Protein AF-A0A2V5Z9W5-F1 (afdb_monomer_lite)

Secondary structure (DSSP, 8-state):
-------PPP-------------------------------------PPP---PPPPP----B---S---SSB--HHHHHH-S--SBSEEEETTEEEEHHHHHHHHHS---TT-HHHHHHHHHHHHHHHHHTT---GGGHHHHHHHHHHHTTPPPTTTS-----HHHHHHHHHHHHHHHTTSSSSPBTTSPPP--------------PPPPPPPPPP-PPPPPPPPPPPPPPPP-

Radius of gyration: 43.97 Å; chains: 1; bounding box: 119×60×143 Å

Foldseek 3Di:
DDDDDDDDDDDDDDDDDDDDDDDDDDDDDDDDDDDPDDDDPDPDPDPDPDPDPDPQPDWDFPFDDDDAQDQFAAALVCLLPPPDFRGQWDDAQNDIDGPVLLNQLSPPPPDLAFLLSLLSSLLSRLVRNVSSNYDCPVCPVLRVVRSNVCHPADGPPRDDGGDGNVVCVVSSVVSNCRNCQNPRGHHPPDPDPPPPPPPDPPPCDDDDDDDDDDDDDDDDDDDDDDDDDDDDDDD

Structure (mmCIF, N/CA/C/O backbone):
data_AF-A0A2V5Z9W5-F1
#
_entry.id   AF-A0A2V5Z9W5-F1
#
loop_
_atom_site.group_PDB
_atom_site.id
_atom_site.type_symbol
_atom_site.label_atom_id
_atom_site.label_alt_id
_atom_site.label_comp_id
_atom_site.label_asym_id
_atom_site.label_entity_id
_atom_site.label_seq_id
_atom_site.pdbx_PDB_ins_code
_atom_site.Cartn_x
_atom_site.Cartn_y
_atom_site.Cartn_z
_atom_site.occupancy
_atom_site.B_iso_or_equiv
_atom_site.auth_seq_id
_atom_site.auth_comp_id
_atom_site.auth_asym_id
_atom_site.auth_atom_id
_atom_site.pdbx_PDB_model_num
ATOM 1 N N . MET A 1 1 ? 16.088 0.810 103.972 1.00 40.03 1 MET A N 1
ATOM 2 C CA . MET A 1 1 ? 16.314 -0.636 103.774 1.00 40.03 1 MET A CA 1
ATOM 3 C C . MET A 1 1 ? 15.322 -1.150 102.735 1.00 40.03 1 MET A C 1
ATOM 5 O O . MET A 1 1 ? 14.158 -1.331 103.043 1.00 40.03 1 MET A O 1
ATOM 9 N N . GLN A 1 2 ? 15.806 -1.188 101.492 1.00 46.72 2 GLN A N 1
ATOM 10 C CA . GLN A 1 2 ? 15.561 -2.110 100.371 1.00 46.72 2 GLN A CA 1
ATOM 11 C C . GLN A 1 2 ? 14.311 -3.021 100.311 1.00 46.72 2 GLN A C 1
ATOM 13 O O . GLN A 1 2 ? 14.135 -3.879 101.166 1.00 46.72 2 GLN A O 1
ATOM 18 N N . ALA A 1 3 ? 13.587 -2.938 99.181 1.00 47.50 3 ALA A N 1
ATOM 19 C CA . ALA A 1 3 ? 13.258 -4.045 98.251 1.00 47.50 3 ALA A CA 1
ATOM 20 C C . ALA A 1 3 ? 12.613 -3.445 96.969 1.00 47.50 3 ALA A C 1
ATOM 22 O O . ALA A 1 3 ? 11.566 -2.818 97.047 1.00 47.50 3 ALA A O 1
ATOM 23 N N . THR A 1 4 ? 13.358 -3.286 95.866 1.00 55.31 4 THR A N 1
ATOM 24 C CA . THR A 1 4 ? 13.355 -4.113 94.625 1.00 55.31 4 THR A CA 1
ATOM 25 C C . THR A 1 4 ? 11.964 -4.433 94.040 1.00 55.31 4 THR A C 1
ATOM 27 O O . THR A 1 4 ? 11.273 -5.272 94.610 1.00 55.31 4 THR A O 1
ATOM 30 N N . PRO A 1 5 ? 11.572 -3.852 92.884 1.00 64.12 5 PRO A N 1
ATOM 31 C CA . PRO A 1 5 ? 10.394 -4.285 92.130 1.00 64.12 5 PRO A CA 1
ATOM 32 C C . PRO A 1 5 ? 10.751 -5.210 90.948 1.00 64.12 5 PRO A C 1
ATOM 34 O O . PRO A 1 5 ? 11.626 -4.884 90.149 1.00 64.12 5 PRO A O 1
ATOM 37 N N . THR A 1 6 ? 10.022 -6.323 90.801 1.00 53.97 6 THR A N 1
ATOM 38 C CA . THR A 1 6 ? 10.101 -7.277 89.669 1.00 53.97 6 THR A CA 1
ATOM 39 C C . THR A 1 6 ? 8.781 -8.068 89.584 1.00 53.97 6 THR A C 1
ATOM 41 O O . THR A 1 6 ? 8.220 -8.362 90.637 1.00 53.97 6 THR A O 1
ATOM 44 N N . PRO A 1 7 ? 8.343 -8.586 88.422 1.00 61.12 7 PRO A N 1
ATOM 45 C CA . PRO A 1 7 ? 8.125 -7.969 87.116 1.00 61.12 7 PRO A CA 1
ATOM 46 C C . PRO A 1 7 ? 6.626 -7.980 86.709 1.00 61.12 7 PRO A C 1
ATOM 48 O O . PRO A 1 7 ? 5.774 -8.611 87.330 1.00 61.12 7 PRO A O 1
ATOM 51 N N . THR A 1 8 ? 6.329 -7.284 85.613 1.00 56.56 8 THR A N 1
ATOM 52 C CA . THR A 1 8 ? 5.021 -7.124 84.955 1.00 56.56 8 THR A CA 1
ATOM 53 C C . THR A 1 8 ? 4.497 -8.417 84.305 1.00 56.56 8 THR A C 1
ATOM 55 O O . THR A 1 8 ? 5.213 -8.992 83.484 1.00 56.56 8 THR A O 1
ATOM 58 N N . PRO A 1 9 ? 3.242 -8.844 84.549 1.00 66.81 9 PRO A N 1
ATOM 59 C CA . PRO A 1 9 ? 2.591 -9.853 83.719 1.00 66.81 9 PRO A CA 1
ATOM 60 C C . PRO A 1 9 ? 1.908 -9.234 82.485 1.00 66.81 9 PRO A C 1
ATOM 62 O O . PRO A 1 9 ? 1.171 -8.252 82.567 1.00 66.81 9 PRO A O 1
ATOM 65 N N . THR A 1 10 ? 2.168 -9.842 81.328 1.00 62.88 10 THR A N 1
ATOM 66 C CA . THR A 1 10 ? 1.581 -9.554 80.013 1.00 62.88 10 THR A CA 1
ATOM 67 C C . THR A 1 10 ? 0.124 -10.025 79.946 1.00 62.88 10 THR A C 1
ATOM 69 O O . THR A 1 10 ? -0.167 -11.178 80.253 1.00 62.88 10 THR A O 1
ATOM 72 N N . ALA A 1 11 ? -0.797 -9.161 79.507 1.00 59.66 11 ALA A N 1
ATOM 73 C CA . ALA A 1 11 ? -2.187 -9.539 79.258 1.00 59.66 11 ALA A CA 1
ATOM 74 C C . ALA A 1 11 ? -2.330 -10.197 77.873 1.00 59.66 11 ALA A C 1
ATOM 76 O O . ALA A 1 11 ? -2.156 -9.548 76.843 1.00 59.66 11 ALA A O 1
ATOM 77 N N . THR A 1 12 ? -2.663 -11.487 77.850 1.00 62.72 12 THR A N 1
ATOM 78 C CA . THR A 1 12 ? -3.066 -12.220 76.642 1.00 62.72 12 THR A CA 1
ATOM 79 C C . THR A 1 12 ? -4.579 -12.104 76.475 1.00 62.72 12 THR A C 1
ATOM 81 O O . THR A 1 12 ? -5.335 -12.619 77.295 1.00 62.72 12 THR A O 1
ATOM 84 N N . ALA A 1 13 ? -5.039 -11.435 75.417 1.00 57.47 13 ALA A N 1
ATOM 85 C CA . ALA A 1 13 ? -6.445 -11.460 75.028 1.00 57.47 13 ALA A CA 1
ATOM 86 C C . ALA A 1 13 ? -6.743 -12.745 74.242 1.00 57.47 13 ALA A C 1
ATOM 88 O O . ALA A 1 13 ? -6.092 -13.026 73.238 1.00 57.47 13 ALA A O 1
ATOM 89 N N . SER A 1 14 ? -7.745 -13.501 74.685 1.00 58.91 14 SER A N 1
ATOM 90 C CA . SER A 1 14 ? -8.348 -14.598 73.927 1.00 58.91 14 SER A CA 1
ATOM 91 C C . SER A 1 14 ? -9.857 -14.378 73.904 1.00 58.91 14 SER A C 1
ATOM 93 O O . SER A 1 14 ? -10.494 -14.504 74.951 1.00 58.91 14 SER A O 1
ATOM 95 N N . PRO A 1 15 ? -10.459 -13.998 72.767 1.00 63.25 15 PRO A N 1
ATOM 96 C CA . PRO A 1 15 ? -11.896 -14.067 72.624 1.00 63.25 15 PRO A CA 1
ATOM 97 C C . PRO A 1 15 ? -12.273 -15.361 71.904 1.00 63.25 15 PRO A C 1
ATOM 99 O O . PRO A 1 15 ? -11.676 -15.732 70.894 1.00 63.25 15 PRO A O 1
ATOM 102 N N . THR A 1 16 ? -13.353 -15.992 72.349 1.00 53.19 16 THR A N 1
ATOM 103 C CA . THR A 1 16 ? -14.646 -15.932 71.638 1.00 53.19 16 THR A CA 1
ATOM 104 C C . THR A 1 16 ? -15.560 -16.999 72.231 1.00 53.19 16 THR A C 1
ATOM 106 O O . THR A 1 16 ? -15.263 -18.189 72.187 1.00 53.19 16 THR A O 1
ATOM 109 N N . ALA A 1 17 ? -16.673 -16.556 72.814 1.00 56.97 17 ALA A N 1
ATOM 110 C CA . ALA A 1 17 ? -17.703 -17.437 73.336 1.00 56.97 17 ALA A CA 1
ATOM 111 C C . ALA A 1 17 ? -18.494 -18.093 72.192 1.00 56.97 17 ALA A C 1
ATOM 113 O O . ALA A 1 17 ? -18.959 -17.424 71.271 1.00 56.97 17 ALA A O 1
ATOM 114 N N . THR A 1 18 ? -18.649 -19.408 72.297 1.00 52.88 18 THR A N 1
ATOM 115 C CA . THR A 1 18 ? -19.445 -20.290 71.438 1.00 52.88 18 THR A CA 1
ATOM 116 C C . THR A 1 18 ? -20.946 -20.065 71.654 1.00 52.88 18 THR A C 1
ATOM 118 O O . THR A 1 18 ? -21.409 -20.240 72.784 1.00 52.88 18 THR A O 1
ATOM 121 N N . PRO A 1 19 ? -21.755 -19.758 70.624 1.00 63.81 19 PRO A N 1
ATOM 122 C CA . PRO A 1 19 ? -23.197 -19.913 70.733 1.00 63.81 19 PRO A CA 1
ATOM 123 C C . PRO A 1 19 ? -23.593 -21.375 70.486 1.00 63.81 19 PRO A C 1
ATOM 125 O O . PRO A 1 19 ? -23.432 -21.920 69.395 1.00 63.81 19 PRO A O 1
ATOM 128 N N . THR A 1 20 ? -24.134 -22.001 71.527 1.00 54.88 20 THR A N 1
ATOM 129 C CA . THR A 1 20 ? -24.870 -23.266 71.465 1.00 54.88 20 THR A CA 1
ATOM 130 C C . THR A 1 20 ? -26.248 -23.011 70.860 1.00 54.88 20 THR A C 1
ATOM 132 O O . THR A 1 20 ? -27.015 -22.221 71.408 1.00 54.88 20 THR A O 1
ATOM 135 N N . VAL A 1 21 ? -26.608 -23.721 69.789 1.00 59.66 21 VAL A N 1
ATOM 136 C CA . VAL A 1 21 ? -28.015 -23.899 69.406 1.00 59.66 21 VAL A CA 1
ATOM 137 C C . VAL A 1 21 ? -28.301 -25.388 69.280 1.00 59.66 21 VAL A C 1
ATOM 139 O O . VAL A 1 21 ? -27.857 -26.063 68.354 1.00 59.66 21 VAL A O 1
ATOM 142 N N . THR A 1 22 ? -29.042 -25.881 70.268 1.00 59.72 22 THR A N 1
ATOM 143 C CA . THR A 1 22 ? -29.664 -27.201 70.314 1.00 59.72 22 THR A CA 1
ATOM 144 C C . THR A 1 22 ? -30.953 -27.169 69.502 1.00 59.72 22 THR A C 1
ATOM 146 O O . THR A 1 22 ? -31.802 -26.308 69.719 1.00 59.72 22 THR A O 1
ATOM 149 N N . GLY A 1 23 ? -31.125 -28.144 68.614 1.00 53.59 23 GLY A N 1
ATOM 150 C CA . GLY A 1 23 ? -32.378 -28.382 67.910 1.00 53.59 23 GLY A CA 1
ATOM 151 C C . GLY A 1 23 ? -32.308 -29.659 67.084 1.00 53.59 23 GLY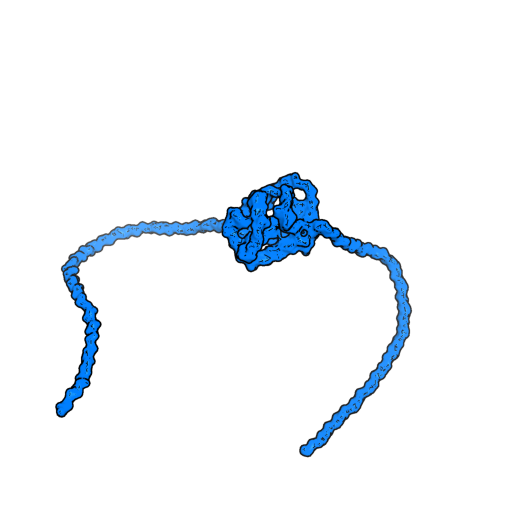 A C 1
ATOM 152 O O . GLY A 1 23 ? -31.907 -29.635 65.928 1.00 53.59 23 GLY A O 1
ATOM 153 N N . THR A 1 24 ? -32.694 -30.779 67.689 1.00 58.31 24 THR A N 1
ATOM 154 C CA . THR A 1 24 ? -33.046 -32.028 66.998 1.00 58.31 24 THR A CA 1
ATOM 155 C C . THR A 1 24 ? -34.550 -32.202 67.206 1.00 58.31 24 THR A C 1
ATOM 157 O O . THR A 1 24 ? -35.005 -32.102 68.347 1.00 58.31 24 THR A O 1
ATOM 160 N N . PRO A 1 25 ? -35.343 -32.399 66.141 1.00 56.34 25 PRO A N 1
ATOM 161 C CA . PRO A 1 25 ? -35.734 -33.775 65.860 1.00 56.34 25 PRO A CA 1
ATOM 162 C C . PRO A 1 25 ? -35.800 -34.140 64.367 1.00 56.34 25 PRO A C 1
ATOM 164 O O . PRO A 1 25 ? -36.337 -33.430 63.523 1.00 56.34 25 PRO A O 1
ATOM 167 N N . THR A 1 26 ? -35.253 -35.324 64.112 1.00 58.25 26 THR A N 1
ATOM 168 C CA . THR A 1 26 ? -35.668 -36.387 63.191 1.00 58.25 26 THR A CA 1
ATOM 169 C C . THR A 1 26 ? -36.919 -36.129 62.342 1.00 58.25 26 THR A C 1
ATOM 171 O O . THR A 1 26 ? -38.043 -36.209 62.832 1.00 58.25 26 THR A O 1
ATOM 174 N N . ALA A 1 27 ? -36.716 -35.987 61.032 1.00 52.31 27 ALA A N 1
ATOM 175 C CA . ALA A 1 27 ? -37.697 -36.380 60.028 1.00 52.31 27 ALA A CA 1
ATOM 176 C C . ALA A 1 27 ? -37.237 -37.710 59.413 1.00 52.31 27 ALA A C 1
ATOM 178 O O . ALA A 1 27 ? -36.095 -37.828 58.973 1.00 52.31 27 ALA A O 1
ATOM 179 N N . THR A 1 28 ? -38.111 -38.714 59.407 1.00 61.56 28 THR A N 1
ATOM 180 C CA . THR A 1 28 ? -37.929 -39.974 58.678 1.00 61.56 28 THR A CA 1
ATOM 181 C C . THR A 1 28 ? -38.424 -39.773 57.243 1.00 61.56 28 THR A C 1
ATOM 183 O O . THR A 1 28 ? -39.637 -39.686 57.051 1.00 61.56 28 THR A O 1
ATOM 186 N N . PRO A 1 29 ? -37.557 -39.698 56.216 1.00 58.31 29 PRO A N 1
ATOM 187 C CA . PRO A 1 29 ? -38.022 -39.799 54.843 1.00 58.31 29 PRO A CA 1
ATOM 188 C C . PRO A 1 29 ? -38.202 -41.275 54.472 1.00 58.31 29 PRO A C 1
ATOM 190 O O . PRO A 1 29 ? -37.250 -42.052 54.401 1.00 58.31 29 PRO A O 1
ATOM 193 N N . THR A 1 30 ? -39.450 -41.657 54.223 1.00 58.44 30 THR A N 1
ATOM 194 C CA . THR A 1 30 ? -39.830 -42.897 53.543 1.00 58.44 30 THR A CA 1
ATOM 195 C C . THR A 1 30 ? -39.206 -42.915 52.146 1.00 58.44 30 THR A C 1
ATOM 197 O O . THR A 1 30 ? -39.582 -42.121 51.285 1.00 58.44 30 THR A O 1
ATOM 200 N N . ALA A 1 31 ? -38.257 -43.817 51.895 1.00 49.72 31 ALA A N 1
ATOM 201 C CA . ALA A 1 31 ? -37.723 -44.034 50.556 1.00 49.72 31 ALA A CA 1
ATOM 202 C C . ALA A 1 31 ? -38.765 -44.769 49.697 1.00 49.72 31 ALA A C 1
ATOM 204 O O . ALA A 1 31 ? -38.944 -45.976 49.830 1.00 49.72 31 ALA A O 1
ATOM 205 N N . THR A 1 32 ? -39.441 -44.051 48.798 1.00 55.09 32 THR A N 1
ATOM 206 C CA . THR A 1 32 ? -40.104 -44.665 47.638 1.00 55.09 32 THR A CA 1
ATOM 207 C C . THR A 1 32 ? -39.287 -44.307 46.407 1.00 55.09 32 THR A C 1
ATOM 209 O O . THR A 1 32 ? -39.431 -43.230 45.836 1.00 55.09 32 THR A O 1
ATOM 212 N N . ALA A 1 33 ? -38.365 -45.192 46.031 1.00 49.53 33 ALA A N 1
ATOM 213 C CA . ALA A 1 33 ? -37.656 -45.087 44.768 1.00 49.53 33 ALA A CA 1
ATOM 214 C C . ALA A 1 33 ? -38.536 -45.676 43.658 1.00 49.53 33 ALA A C 1
ATOM 216 O O . ALA A 1 33 ? -38.779 -46.879 43.604 1.00 49.53 33 ALA A O 1
ATOM 217 N N . THR A 1 34 ? -38.989 -44.834 42.737 1.00 55.16 34 THR A N 1
ATOM 218 C CA . THR A 1 34 ? -39.364 -45.271 41.388 1.00 55.16 34 THR A CA 1
ATOM 219 C C . THR A 1 34 ? -38.690 -44.320 40.414 1.00 55.16 34 THR A C 1
ATOM 221 O O . THR A 1 34 ? -39.273 -43.351 39.941 1.00 55.16 34 THR A O 1
ATOM 224 N N . ALA A 1 35 ? -37.398 -44.559 40.186 1.00 50.88 35 ALA A N 1
ATOM 225 C CA . ALA A 1 35 ? -36.661 -43.909 39.118 1.00 50.88 35 ALA A CA 1
ATOM 226 C C . ALA A 1 35 ? -36.890 -44.709 37.831 1.00 50.88 35 ALA A C 1
ATOM 228 O O . ALA A 1 35 ? -36.272 -45.749 37.610 1.00 50.88 35 ALA A O 1
ATOM 229 N N . THR A 1 36 ? -37.791 -44.225 36.983 1.00 54.69 36 THR A N 1
ATOM 230 C CA . THR A 1 36 ? -37.846 -44.635 35.579 1.00 54.69 36 THR A CA 1
ATOM 231 C C . THR A 1 36 ? -36.639 -44.013 34.884 1.00 54.69 36 THR A C 1
ATOM 233 O O . THR A 1 36 ? -36.605 -42.804 34.651 1.00 54.69 36 THR A O 1
ATOM 236 N N . ALA A 1 37 ? -35.617 -44.819 34.591 1.00 51.41 37 ALA A N 1
ATOM 237 C CA . ALA A 1 37 ? -34.477 -44.381 33.797 1.00 51.41 37 ALA A CA 1
ATOM 238 C C . ALA A 1 37 ? -34.960 -44.023 32.383 1.00 51.41 37 ALA A C 1
ATOM 240 O O . ALA A 1 37 ? -35.226 -44.897 31.562 1.00 51.41 37 ALA A O 1
ATOM 241 N N . THR A 1 38 ? -35.093 -42.728 32.106 1.00 55.69 38 THR A N 1
ATOM 242 C CA . THR A 1 38 ? -35.238 -42.232 30.736 1.00 55.69 38 THR A CA 1
ATOM 243 C C . THR A 1 38 ? -33.829 -42.065 30.189 1.00 55.69 38 THR A C 1
ATOM 245 O O . THR A 1 38 ? -33.072 -41.222 30.665 1.00 55.69 38 THR A O 1
ATOM 248 N N . ALA A 1 39 ? -33.445 -42.917 29.239 1.00 55.16 39 ALA A N 1
ATOM 249 C CA . ALA A 1 39 ? -32.174 -42.793 28.544 1.00 55.16 39 ALA A CA 1
ATOM 250 C C . ALA A 1 39 ? -32.174 -41.491 27.728 1.00 55.16 39 ALA A C 1
ATOM 252 O O . ALA A 1 39 ? -32.834 -41.391 26.695 1.00 55.16 39 ALA A O 1
ATOM 253 N N . THR A 1 40 ? -31.445 -40.481 28.197 1.00 52.47 40 THR A N 1
ATOM 254 C CA . THR A 1 40 ? -31.155 -39.284 27.407 1.00 52.47 40 THR A CA 1
ATOM 255 C C . THR A 1 40 ? -30.168 -39.679 26.315 1.00 52.47 40 THR A C 1
ATOM 257 O O . THR A 1 40 ? -29.000 -39.948 26.596 1.00 52.47 40 THR A O 1
ATOM 260 N N . ALA A 1 41 ? -30.640 -39.745 25.070 1.00 57.66 41 ALA A N 1
ATOM 261 C CA . ALA A 1 41 ? -29.781 -39.923 23.910 1.00 57.66 41 ALA A CA 1
ATOM 262 C C . ALA A 1 41 ? -28.744 -38.791 23.877 1.00 57.66 41 ALA A C 1
ATOM 264 O O . ALA A 1 41 ? -29.084 -37.615 23.748 1.00 57.66 41 ALA A O 1
ATOM 265 N N . THR A 1 42 ? -27.471 -39.147 24.029 1.00 51.19 42 THR A N 1
ATOM 266 C CA . THR A 1 42 ? -26.353 -38.231 23.826 1.00 51.19 42 THR A CA 1
ATOM 267 C C . THR A 1 42 ? -26.332 -37.849 22.350 1.00 51.19 42 THR A C 1
ATOM 269 O O . THR A 1 42 ? -26.025 -38.682 21.499 1.00 51.19 42 THR A O 1
ATOM 272 N N . ALA A 1 43 ? -26.688 -36.603 22.037 1.00 54.19 43 ALA A N 1
ATOM 273 C CA . ALA A 1 43 ? -26.498 -36.063 20.701 1.00 54.19 43 ALA A CA 1
ATOM 274 C C . ALA A 1 43 ? -25.001 -36.123 20.370 1.00 54.19 43 ALA A C 1
ATOM 276 O O . ALA A 1 43 ? -24.176 -35.492 21.032 1.00 54.19 43 ALA A O 1
ATOM 277 N N . THR A 1 44 ? -24.651 -36.931 19.374 1.00 55.19 44 THR A N 1
ATOM 278 C CA . THR A 1 44 ? -23.320 -36.942 18.774 1.00 55.19 44 THR A CA 1
ATOM 279 C C . THR A 1 44 ? -23.033 -35.529 18.261 1.00 55.19 44 THR A C 1
ATOM 281 O O . THR A 1 44 ? -23.862 -35.001 17.517 1.00 55.19 44 THR A O 1
ATOM 284 N N . PRO A 1 45 ? -21.917 -34.880 18.645 1.00 52.16 45 PRO A N 1
ATOM 285 C CA . PRO A 1 45 ? -21.573 -33.588 18.077 1.00 52.16 45 PRO A CA 1
ATOM 286 C C . PRO A 1 45 ? -21.377 -33.771 16.572 1.00 52.16 45 PRO A C 1
ATOM 288 O O . PRO A 1 45 ? -20.452 -34.451 16.126 1.00 52.16 45 PRO A O 1
ATOM 291 N N . THR A 1 46 ? -22.287 -33.195 15.790 1.00 58.16 46 THR A N 1
ATOM 292 C CA . THR A 1 46 ? -22.137 -33.055 14.345 1.00 58.16 46 THR A CA 1
ATOM 293 C C . THR A 1 46 ? -20.799 -32.360 14.088 1.00 58.16 46 THR A C 1
ATOM 295 O O . THR A 1 46 ? -20.552 -31.326 14.714 1.00 58.16 46 THR A O 1
ATOM 298 N N . PRO A 1 47 ? -19.918 -32.889 13.218 1.00 55.38 47 PRO A N 1
ATOM 299 C CA . PRO A 1 47 ? -18.683 -32.200 12.883 1.00 55.38 47 PRO A CA 1
ATOM 300 C C . PRO A 1 47 ? -19.040 -30.825 12.319 1.00 55.38 47 PRO A C 1
ATOM 302 O O . PRO A 1 47 ? -19.648 -30.712 11.254 1.00 55.38 47 PRO A O 1
ATOM 305 N N . THR A 1 48 ? -18.697 -29.782 13.071 1.00 54.81 48 THR A N 1
ATOM 306 C CA . THR A 1 48 ? -18.767 -28.397 12.618 1.00 54.81 48 THR A CA 1
ATOM 307 C C . THR A 1 48 ? -17.993 -28.315 11.304 1.00 54.81 48 THR A C 1
ATOM 309 O O . THR A 1 48 ? -16.824 -28.716 11.291 1.00 54.81 48 THR A O 1
ATOM 312 N N . PRO A 1 49 ? -18.602 -27.855 10.193 1.00 51.41 49 PRO A N 1
ATOM 313 C CA . PRO A 1 49 ? -17.876 -27.700 8.946 1.00 51.41 49 PRO A CA 1
ATOM 314 C C . PRO A 1 49 ? -16.691 -26.782 9.220 1.00 51.41 49 PRO A C 1
ATOM 316 O O . PRO A 1 49 ? -16.847 -25.635 9.638 1.00 51.41 49 PRO A O 1
ATOM 319 N N . THR A 1 50 ? -15.492 -27.327 9.045 1.00 56.19 50 THR A N 1
ATOM 320 C CA . THR A 1 50 ? -14.252 -26.562 9.071 1.00 56.19 50 THR A CA 1
ATOM 321 C C . THR A 1 50 ? -14.428 -25.431 8.057 1.00 56.19 50 THR A C 1
ATOM 323 O O . THR A 1 50 ? -14.822 -25.734 6.925 1.00 56.19 50 THR A O 1
ATOM 326 N N . PRO A 1 51 ? -14.219 -24.149 8.415 1.00 46.44 51 PRO A N 1
ATOM 327 C CA . PRO A 1 51 ? -14.318 -23.073 7.445 1.00 46.44 51 PRO A CA 1
ATOM 328 C C . PRO A 1 51 ? -13.292 -23.356 6.352 1.00 46.44 51 PRO A C 1
ATOM 330 O O . PRO A 1 51 ? -12.083 -23.266 6.555 1.00 46.44 51 PRO A O 1
ATOM 333 N N . ARG A 1 52 ? -13.790 -23.792 5.196 1.00 58.69 52 ARG A N 1
ATOM 334 C CA . ARG A 1 52 ? -13.006 -23.892 3.977 1.00 58.69 52 ARG A CA 1
ATOM 335 C C . ARG A 1 52 ? -12.567 -22.470 3.677 1.00 58.69 52 ARG A C 1
ATOM 337 O O . ARG A 1 52 ? -13.437 -21.619 3.508 1.00 58.69 52 ARG A O 1
ATOM 344 N N . SER A 1 53 ? -11.260 -22.218 3.647 1.00 45.25 53 SER A N 1
ATOM 345 C CA . SER A 1 53 ? -10.702 -20.952 3.181 1.00 45.25 53 SER A CA 1
ATOM 346 C C . SER A 1 53 ? -11.361 -20.626 1.845 1.00 45.25 53 SER A C 1
ATOM 348 O O . SER A 1 53 ? -11.118 -21.296 0.838 1.00 45.25 53 SER A O 1
ATOM 350 N N . SER A 1 54 ? -12.295 -19.677 1.868 1.00 52.75 54 SER A N 1
ATOM 351 C CA . SER A 1 54 ? -12.852 -19.106 0.653 1.00 52.75 54 SER A CA 1
ATOM 352 C C . SER A 1 54 ? -11.674 -18.492 -0.097 1.00 52.75 54 SER A C 1
ATOM 354 O O . SER A 1 54 ? -10.825 -17.886 0.561 1.00 52.75 54 SER A O 1
ATOM 356 N N . PRO A 1 55 ? -11.562 -18.648 -1.427 1.00 49.91 55 PRO A N 1
ATOM 357 C CA . PRO A 1 55 ? -10.572 -17.887 -2.165 1.00 49.91 55 PRO A CA 1
ATOM 358 C C . PRO A 1 55 ? -10.829 -16.409 -1.866 1.00 49.91 55 PRO A C 1
ATOM 360 O O . PRO A 1 55 ? -11.926 -15.901 -2.110 1.00 49.91 55 PRO A O 1
ATOM 363 N N . THR A 1 56 ? -9.843 -15.761 -1.251 1.00 50.94 56 THR A N 1
ATOM 364 C CA . THR A 1 56 ? -9.801 -14.313 -1.079 1.00 50.94 56 THR A CA 1
ATOM 365 C C . THR A 1 56 ? -10.081 -13.692 -2.448 1.00 50.94 56 THR A C 1
ATOM 367 O O . THR A 1 56 ? -9.436 -14.107 -3.419 1.00 50.94 56 THR A O 1
ATOM 370 N N . PRO A 1 57 ? -11.060 -12.777 -2.584 1.00 45.81 57 PRO A N 1
ATOM 371 C CA . PRO A 1 57 ? -11.303 -12.127 -3.862 1.00 45.81 57 PRO A CA 1
ATOM 372 C C . PRO A 1 57 ? -10.002 -11.459 -4.299 1.00 45.81 57 PRO A C 1
ATOM 374 O O . PRO A 1 57 ? -9.452 -10.629 -3.584 1.00 45.81 57 PRO A O 1
ATOM 377 N N . THR A 1 58 ? -9.477 -11.863 -5.453 1.00 52.25 58 THR A N 1
ATOM 378 C CA . THR A 1 58 ? -8.322 -11.205 -6.060 1.00 52.25 58 THR A CA 1
ATOM 379 C C . THR A 1 58 ? -8.695 -9.735 -6.287 1.00 52.25 58 THR A C 1
ATOM 381 O O . THR A 1 58 ? -9.702 -9.493 -6.966 1.00 52.25 58 THR A O 1
ATOM 384 N N . PRO A 1 59 ? -7.955 -8.754 -5.731 1.00 49.28 59 PRO A N 1
ATOM 385 C CA . PRO A 1 59 ? -8.307 -7.346 -5.853 1.00 49.28 59 PRO A CA 1
ATOM 386 C C . PRO A 1 59 ? -8.290 -6.949 -7.325 1.00 49.28 59 PRO A C 1
ATOM 388 O O . PRO A 1 59 ? -7.239 -6.790 -7.943 1.00 49.28 59 PRO A O 1
ATOM 391 N N . THR A 1 60 ? -9.477 -6.809 -7.905 1.00 55.16 60 THR A N 1
ATOM 392 C CA . THR A 1 60 ? -9.629 -6.300 -9.263 1.00 55.16 60 THR A CA 1
ATOM 393 C C . THR A 1 60 ? -9.724 -4.790 -9.155 1.00 55.16 60 THR A C 1
ATOM 395 O O . THR A 1 60 ? -10.781 -4.242 -8.845 1.00 55.16 60 THR A O 1
ATOM 398 N N . ALA A 1 61 ? -8.600 -4.108 -9.364 1.00 56.16 61 ALA A N 1
ATOM 399 C CA . ALA A 1 61 ? -8.600 -2.660 -9.468 1.00 56.16 61 ALA A CA 1
ATOM 400 C C . ALA A 1 61 ? -9.511 -2.250 -10.637 1.00 56.16 61 ALA A C 1
ATOM 402 O O . ALA A 1 61 ? -9.319 -2.682 -11.775 1.00 56.16 61 ALA A O 1
ATOM 403 N N . THR A 1 62 ? -10.545 -1.455 -10.359 1.00 57.09 62 THR A N 1
ATOM 404 C CA . THR A 1 62 ? -11.420 -0.919 -11.407 1.00 57.09 62 THR A CA 1
ATOM 405 C C . THR A 1 62 ? -10.651 0.175 -12.143 1.00 57.09 62 THR A C 1
ATOM 407 O O . THR A 1 62 ? -10.532 1.298 -11.653 1.00 57.09 62 THR A O 1
ATOM 410 N N . ALA A 1 63 ? -10.062 -0.177 -13.286 1.00 52.44 63 ALA A N 1
ATOM 411 C CA . ALA A 1 63 ? -9.303 0.757 -14.106 1.00 52.44 63 ALA A CA 1
ATOM 412 C C . ALA A 1 63 ? -10.229 1.824 -14.708 1.00 52.44 63 ALA A C 1
ATOM 414 O O . ALA A 1 63 ? -11.287 1.515 -15.259 1.00 52.44 63 ALA A O 1
ATOM 415 N N . THR A 1 64 ? -9.814 3.082 -14.617 1.00 53.97 64 THR A N 1
ATOM 416 C CA . THR A 1 64 ? -10.397 4.209 -15.356 1.00 53.97 64 THR A CA 1
ATOM 417 C C . THR A 1 64 ? -9.459 4.514 -16.527 1.00 53.97 64 THR A C 1
ATOM 419 O O . THR A 1 64 ? -8.245 4.400 -16.352 1.00 53.97 64 THR A O 1
ATOM 422 N N . PRO A 1 65 ? -9.944 4.883 -17.724 1.00 44.56 65 PRO A N 1
ATOM 423 C CA . PRO A 1 65 ? -9.056 5.257 -18.821 1.00 44.56 65 PRO A CA 1
ATOM 424 C C . PRO A 1 65 ? -8.350 6.584 -18.491 1.00 44.56 65 PRO A C 1
ATOM 426 O O . PRO A 1 65 ? -8.908 7.654 -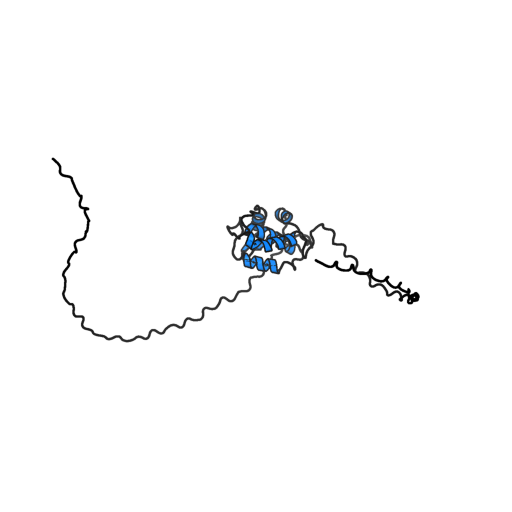18.706 1.00 44.56 65 PRO A O 1
ATOM 429 N N . SER A 1 66 ? -7.133 6.515 -17.950 1.00 53.34 66 SER A N 1
ATOM 430 C CA . SER A 1 66 ? -6.209 7.648 -17.823 1.00 53.34 66 SER A CA 1
ATOM 431 C C . SER A 1 66 ? -5.002 7.436 -18.743 1.00 53.34 66 SER A C 1
ATOM 433 O O . SER A 1 66 ? -4.649 6.313 -19.110 1.00 53.34 66 SER A O 1
ATOM 435 N N . THR A 1 67 ? -4.460 8.550 -19.224 1.00 52.00 67 THR A N 1
ATOM 436 C CA . THR A 1 67 ? -3.619 8.685 -20.412 1.00 52.00 67 THR A CA 1
ATOM 437 C C . THR A 1 67 ? -2.233 8.060 -20.249 1.00 52.00 67 THR A C 1
ATOM 439 O O . THR A 1 67 ? -1.452 8.503 -19.420 1.00 52.00 67 THR A O 1
ATOM 442 N N . THR A 1 68 ? -1.909 7.128 -21.148 1.00 59.94 68 THR A N 1
ATOM 443 C CA . THR A 1 68 ? -0.580 6.543 -21.411 1.00 59.94 68 THR A CA 1
ATOM 444 C C . THR A 1 68 ? 0.034 5.750 -20.246 1.00 59.94 68 THR A C 1
ATOM 446 O O . THR A 1 68 ? 0.491 6.344 -19.274 1.00 59.94 68 THR A O 1
ATOM 449 N N . PRO A 1 69 ? 0.119 4.408 -20.341 1.00 66.75 69 PRO A N 1
ATOM 450 C CA . PRO A 1 69 ? 0.834 3.626 -19.344 1.00 66.75 69 PRO A CA 1
ATOM 451 C C . PRO A 1 69 ? 2.314 4.020 -19.327 1.00 66.75 69 PRO A C 1
ATOM 453 O O . PRO A 1 69 ? 2.981 4.027 -20.364 1.00 66.75 69 PRO A O 1
ATOM 456 N N . PHE A 1 70 ? 2.823 4.335 -18.141 1.00 72.31 70 PHE A N 1
ATOM 457 C CA . PHE A 1 70 ? 4.242 4.550 -17.913 1.00 72.31 70 PHE A CA 1
ATOM 458 C C . PHE A 1 70 ? 4.807 3.200 -17.467 1.00 72.31 70 PHE A C 1
ATOM 460 O O . PHE A 1 70 ? 4.510 2.715 -16.381 1.00 72.31 70 PHE A O 1
ATOM 467 N N . ASN A 1 71 ? 5.587 2.541 -18.325 1.00 86.94 71 ASN A N 1
ATOM 468 C CA . ASN A 1 71 ? 6.222 1.240 -18.062 1.00 86.94 71 ASN A CA 1
ATOM 469 C C . ASN A 1 71 ? 7.391 1.337 -17.049 1.00 86.94 71 ASN A C 1
ATOM 471 O O . ASN A 1 71 ? 8.449 0.729 -17.235 1.00 86.94 71 ASN A O 1
ATOM 475 N N . CYS A 1 72 ? 7.233 2.178 -16.030 1.00 92.25 72 CYS A N 1
ATOM 476 C CA . CYS A 1 72 ? 8.229 2.571 -15.045 1.00 92.25 72 CYS A CA 1
ATOM 477 C C . CYS A 1 72 ? 7.541 2.922 -13.718 1.00 92.25 72 CYS A C 1
ATOM 479 O O . CYS A 1 72 ? 6.330 3.129 -13.668 1.00 92.25 72 CYS A O 1
ATOM 481 N N . VAL A 1 73 ? 8.306 2.954 -12.628 1.00 95.12 73 VAL A N 1
ATOM 482 C CA . VAL A 1 73 ? 7.800 3.328 -11.302 1.00 95.12 73 VAL A CA 1
ATOM 483 C C . VAL A 1 73 ? 8.025 4.803 -11.002 1.00 95.12 73 VAL A C 1
ATOM 485 O O . VAL A 1 73 ? 9.056 5.380 -11.356 1.00 95.12 73 VAL A O 1
ATOM 488 N N . GLU A 1 74 ? 7.080 5.363 -10.260 1.00 93.25 74 GLU A N 1
ATOM 489 C CA . GLU A 1 74 ? 7.165 6.659 -9.607 1.00 93.25 74 GLU A CA 1
ATOM 490 C C . GLU A 1 74 ? 7.154 6.504 -8.082 1.00 93.25 74 GLU A C 1
ATOM 492 O O . GLU A 1 74 ? 6.551 5.586 -7.506 1.00 93.25 74 GLU A O 1
ATOM 497 N N . GLY A 1 75 ? 7.817 7.440 -7.407 1.00 90.38 75 GLY A N 1
ATOM 498 C CA . GLY A 1 75 ? 7.896 7.458 -5.952 1.00 90.38 75 GLY A CA 1
ATOM 499 C C . GLY A 1 75 ? 6.585 7.877 -5.277 1.00 90.38 75 GLY A C 1
ATOM 500 O O . GLY A 1 75 ? 5.689 8.474 -5.867 1.00 90.38 75 GLY A O 1
ATOM 501 N N . GLN A 1 76 ? 6.492 7.659 -3.966 1.00 89.62 76 GLN A N 1
ATOM 502 C CA . GLN A 1 76 ? 5.301 8.019 -3.189 1.00 89.62 76 GLN A CA 1
ATOM 503 C C . GLN A 1 76 ? 4.899 9.505 -3.312 1.00 89.62 76 GLN A C 1
ATOM 505 O O . GLN A 1 76 ? 3.715 9.845 -3.317 1.00 89.62 76 GLN A O 1
ATOM 510 N N . ALA A 1 77 ? 5.886 10.403 -3.368 1.00 90.69 77 ALA A N 1
ATOM 511 C CA . ALA A 1 77 ? 5.640 11.840 -3.438 1.00 90.69 77 ALA A CA 1
ATOM 512 C C . ALA A 1 77 ? 4.901 12.250 -4.719 1.00 90.69 77 ALA A C 1
ATOM 514 O O . ALA A 1 77 ? 4.090 13.174 -4.660 1.00 90.69 77 ALA A O 1
ATOM 515 N N . PHE A 1 78 ? 5.154 11.548 -5.829 1.00 92.19 78 PHE A N 1
ATOM 516 C CA . PHE A 1 78 ? 4.424 11.717 -7.079 1.00 92.19 78 PHE A CA 1
ATOM 517 C C . PHE A 1 78 ? 2.947 11.390 -6.853 1.00 92.19 78 PHE A C 1
ATOM 519 O O . PHE A 1 78 ? 2.108 12.283 -6.939 1.00 92.19 78 PHE A O 1
ATOM 526 N N . TRP A 1 79 ? 2.639 10.162 -6.422 1.00 92.94 79 TRP A N 1
ATOM 527 C CA . TRP A 1 79 ? 1.261 9.699 -6.224 1.00 92.94 79 TRP A CA 1
ATOM 528 C C . TRP A 1 79 ? 0.460 10.552 -5.240 1.00 92.94 79 TRP A C 1
ATOM 530 O O . TRP A 1 79 ? -0.709 10.843 -5.482 1.00 92.94 79 TRP A O 1
ATOM 540 N N . ARG A 1 80 ? 1.100 11.030 -4.166 1.00 91.12 80 ARG A N 1
ATOM 541 C CA . ARG A 1 80 ? 0.478 11.935 -3.184 1.00 91.12 80 ARG A CA 1
ATOM 542 C C . ARG A 1 80 ? 0.006 13.258 -3.799 1.00 91.12 80 ARG A C 1
ATOM 544 O O . ARG A 1 80 ? -0.984 13.819 -3.333 1.00 91.12 80 ARG A O 1
ATOM 551 N N . ASN A 1 81 ? 0.731 13.766 -4.792 1.00 90.06 81 ASN A N 1
ATOM 552 C CA . ASN A 1 81 ? 0.499 15.079 -5.392 1.00 90.06 81 ASN A CA 1
ATOM 553 C C . ASN A 1 81 ? -0.173 14.989 -6.777 1.00 90.06 81 ASN A C 1
ATOM 555 O O . ASN A 1 81 ? -0.475 16.022 -7.372 1.00 90.06 81 ASN A O 1
ATOM 559 N N . HIS A 1 82 ? -0.383 13.781 -7.305 1.00 85.50 82 HIS A N 1
ATOM 560 C CA . HIS A 1 82 ? -0.858 13.566 -8.666 1.00 85.50 82 HIS A CA 1
ATOM 561 C C . HIS A 1 82 ? -2.392 13.541 -8.750 1.00 85.50 82 HIS A C 1
ATOM 563 O O . HIS A 1 82 ? -3.063 12.830 -8.000 1.00 85.50 82 HIS A O 1
ATOM 569 N N . ALA A 1 83 ? -2.946 14.324 -9.680 1.00 77.88 83 ALA A N 1
ATOM 570 C CA . ALA A 1 83 ? -4.387 14.535 -9.820 1.00 77.88 83 ALA A CA 1
ATOM 571 C C . ALA A 1 83 ? -5.105 13.451 -10.642 1.00 77.88 83 ALA A C 1
ATOM 573 O O . ALA A 1 83 ? -6.332 13.378 -10.590 1.00 77.88 83 ALA A O 1
ATOM 574 N N . GLU A 1 84 ? -4.397 12.564 -11.337 1.00 85.00 84 GLU A N 1
ATOM 575 C CA . GLU A 1 84 ? -5.017 11.530 -12.174 1.00 85.00 84 GLU A CA 1
ATOM 576 C C . GLU A 1 84 ? -4.489 10.146 -11.811 1.00 85.00 84 GLU A C 1
ATOM 578 O O . GLU A 1 84 ? -3.384 9.766 -12.164 1.00 85.00 84 GLU A O 1
ATOM 583 N N . TRP A 1 85 ? -5.267 9.375 -11.056 1.00 89.75 85 TRP A N 1
ATOM 584 C CA . TRP A 1 85 ? -4.898 7.994 -10.758 1.00 89.75 85 TRP A CA 1
ATOM 585 C C . TRP A 1 85 ? -5.530 7.059 -11.794 1.00 89.75 85 TRP A C 1
ATOM 587 O O . TRP A 1 85 ? -6.670 7.299 -12.198 1.00 89.75 85 TRP A O 1
ATOM 597 N N . PRO A 1 86 ? -4.847 5.968 -12.192 1.00 89.75 86 PRO A N 1
ATOM 598 C CA . PRO A 1 86 ? -5.399 4.983 -13.130 1.00 89.75 86 PRO A CA 1
ATOM 599 C C . PRO A 1 86 ? -6.606 4.217 -12.557 1.00 89.75 86 PRO A C 1
ATOM 601 O O . PRO A 1 86 ? -7.297 3.495 -13.275 1.00 89.75 86 PRO A O 1
ATOM 604 N N . VAL A 1 87 ? -6.859 4.346 -11.252 1.00 91.44 87 VAL A N 1
ATOM 605 C CA . VAL A 1 87 ? -7.886 3.627 -10.494 1.00 91.44 87 VAL A CA 1
ATOM 606 C C . VAL A 1 87 ? -8.576 4.579 -9.520 1.00 91.44 87 VAL A C 1
ATOM 608 O O . VAL A 1 87 ? -7.966 5.524 -9.017 1.00 91.44 87 VAL A O 1
ATOM 611 N N . THR A 1 88 ? -9.846 4.314 -9.226 1.00 91.31 88 THR A N 1
ATOM 612 C CA . THR A 1 88 ? -10.644 5.083 -8.253 1.00 91.31 88 THR A CA 1
ATOM 613 C C . THR A 1 88 ? -10.717 4.430 -6.876 1.00 91.31 88 THR A C 1
ATOM 615 O O . THR A 1 88 ? -11.193 5.052 -5.931 1.00 91.31 88 THR A O 1
ATOM 618 N N . GLN A 1 89 ? -10.254 3.186 -6.752 1.00 95.12 89 GLN A N 1
ATOM 619 C CA . GLN A 1 89 ? -10.246 2.429 -5.506 1.00 95.12 89 GLN A CA 1
ATOM 620 C C . GLN A 1 89 ? -9.104 1.414 -5.495 1.00 95.12 89 GLN A C 1
ATOM 622 O O . GLN A 1 89 ? -8.708 0.902 -6.547 1.00 95.12 89 GLN A O 1
ATOM 627 N N . LEU A 1 90 ? -8.603 1.108 -4.301 1.00 96.56 90 LEU A N 1
ATOM 628 C CA . LEU A 1 90 ? -7.613 0.063 -4.052 1.00 96.56 90 LEU A CA 1
ATOM 629 C C . LEU A 1 90 ? -7.970 -0.681 -2.769 1.00 96.56 90 LEU A C 1
ATOM 631 O O . LEU A 1 90 ? -8.471 -0.096 -1.811 1.00 96.56 90 LEU A O 1
ATOM 635 N N . GLN A 1 91 ? -7.669 -1.971 -2.749 1.00 97.38 91 GLN A N 1
ATOM 636 C CA . GLN A 1 91 ? -7.757 -2.783 -1.545 1.00 97.38 91 GLN A CA 1
ATOM 637 C C . GLN A 1 91 ? -6.406 -2.781 -0.826 1.00 97.38 91 GLN A C 1
ATOM 639 O O . GLN A 1 91 ? -5.381 -2.931 -1.491 1.00 97.38 91 GLN A O 1
ATOM 644 N N . LEU A 1 92 ? -6.417 -2.623 0.499 1.00 97.56 92 LEU A N 1
ATOM 645 C CA . LEU A 1 92 ? -5.280 -2.883 1.388 1.00 97.56 92 LEU A CA 1
ATOM 646 C C . LEU A 1 92 ? -5.764 -3.866 2.457 1.00 97.56 92 LEU A C 1
ATOM 648 O O . LEU A 1 92 ? -6.729 -3.574 3.175 1.00 97.56 92 LEU A O 1
ATOM 652 N N . GLY A 1 93 ? -5.145 -5.039 2.529 1.00 96.94 93 GLY A N 1
ATOM 653 C CA . GLY A 1 93 ? -5.692 -6.155 3.294 1.00 96.94 93 GLY A CA 1
ATOM 654 C C . GLY A 1 93 ? -7.060 -6.583 2.770 1.00 96.94 93 GLY A C 1
ATOM 655 O O . GLY A 1 93 ? -7.237 -6.820 1.579 1.00 96.94 93 GLY A O 1
ATOM 656 N N . ASN A 1 94 ? 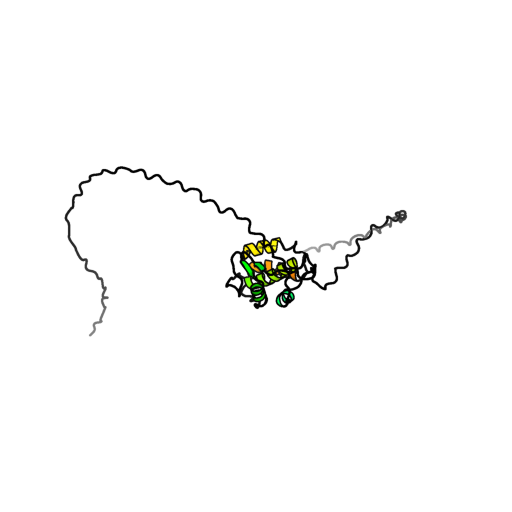-8.053 -6.644 3.648 1.00 96.44 94 ASN A N 1
ATOM 657 C CA . ASN A 1 94 ? -9.435 -6.969 3.293 1.00 96.44 94 ASN A CA 1
ATOM 658 C C . ASN A 1 94 ? -10.303 -5.721 3.066 1.00 96.44 94 ASN A C 1
ATOM 660 O O . ASN A 1 94 ? -11.470 -5.838 2.686 1.00 96.44 94 ASN A O 1
ATOM 664 N N . VAL A 1 95 ? -9.758 -4.520 3.273 1.00 97.75 95 VAL A N 1
ATOM 665 C CA . VAL A 1 95 ? -10.512 -3.262 3.228 1.00 97.75 95 VAL A CA 1
ATOM 666 C C . VAL A 1 95 ? -10.326 -2.591 1.871 1.00 97.75 95 VAL A C 1
ATOM 668 O O . VAL A 1 95 ? -9.203 -2.386 1.413 1.00 97.75 95 VAL A O 1
ATOM 671 N N . THR A 1 96 ? -11.435 -2.238 1.220 1.00 98.00 96 THR A N 1
ATOM 672 C CA . THR A 1 96 ? -11.419 -1.445 -0.018 1.00 98.00 96 THR A CA 1
ATOM 673 C C . THR A 1 96 ? -11.548 0.030 0.327 1.00 98.00 96 THR A C 1
ATOM 675 O O . THR A 1 96 ? -12.490 0.412 1.015 1.00 98.00 96 THR A O 1
ATOM 678 N N . TYR A 1 97 ? -10.618 0.840 -0.169 1.00 97.81 97 TYR A N 1
ATOM 679 C CA . TYR A 1 97 ? -10.577 2.280 0.045 1.00 97.81 97 TYR A CA 1
ATOM 680 C C . TYR A 1 97 ? -10.900 3.014 -1.250 1.00 97.81 97 TYR A C 1
ATOM 682 O O . TYR A 1 97 ? -10.389 2.672 -2.324 1.00 97.81 97 TYR A O 1
ATOM 690 N N . SER A 1 98 ? -11.704 4.060 -1.125 1.00 97.19 98 SER A N 1
ATOM 691 C CA . SER A 1 98 ? -11.894 5.069 -2.160 1.00 97.19 98 SER A CA 1
ATOM 692 C C . SER A 1 98 ? -10.610 5.861 -2.405 1.00 97.19 98 SER A C 1
ATOM 694 O O . SER A 1 98 ? -9.690 5.912 -1.583 1.00 97.19 98 SER A O 1
ATOM 696 N N . ARG A 1 99 ? -10.550 6.525 -3.555 1.00 94.06 99 ARG A N 1
ATOM 697 C CA . ARG A 1 99 ? -9.455 7.419 -3.916 1.00 94.06 99 ARG A CA 1
ATOM 698 C C . ARG A 1 99 ? -9.200 8.488 -2.852 1.00 94.06 99 ARG A C 1
ATOM 700 O O . ARG A 1 99 ? -8.043 8.755 -2.527 1.00 94.06 99 ARG A O 1
ATOM 707 N N . GLU A 1 100 ? -10.250 9.098 -2.319 1.00 94.44 100 GLU A N 1
ATOM 708 C CA . GLU A 1 100 ? -10.161 10.179 -1.336 1.00 94.44 100 GLU A CA 1
ATOM 709 C C . GLU A 1 100 ? -9.543 9.676 -0.024 1.00 94.44 100 GLU A C 1
ATOM 711 O O . GLU A 1 100 ? -8.654 10.313 0.549 1.00 94.44 100 GLU A O 1
ATOM 716 N N . GLU A 1 101 ? -9.949 8.485 0.413 1.00 97.19 101 GLU A N 1
ATOM 717 C CA . GLU A 1 101 ? -9.382 7.807 1.578 1.00 97.19 101 GLU A CA 1
ATOM 718 C C . GLU A 1 101 ? -7.898 7.480 1.372 1.00 97.19 101 GLU A C 1
ATOM 720 O O . GLU A 1 101 ? -7.066 7.822 2.217 1.00 97.19 101 GLU A O 1
ATOM 725 N N . LEU A 1 102 ? -7.532 6.906 0.223 1.00 96.62 102 LEU A N 1
ATOM 726 C CA . LEU A 1 102 ? -6.138 6.600 -0.126 1.00 96.62 102 LEU A CA 1
ATOM 727 C C . LEU A 1 102 ? -5.269 7.863 -0.168 1.00 96.62 102 LEU A C 1
ATOM 729 O O . LEU A 1 102 ? -4.131 7.863 0.311 1.00 96.62 102 LEU A O 1
ATOM 733 N N . GLN A 1 103 ? -5.807 8.960 -0.701 1.00 95.00 103 GLN A N 1
ATOM 734 C CA . GLN A 1 103 ? -5.122 10.247 -0.721 1.00 95.00 103 GLN A CA 1
ATOM 735 C C . GLN A 1 103 ? -4.883 10.773 0.702 1.00 95.00 103 GLN A C 1
ATOM 737 O O . GLN A 1 103 ? -3.774 11.229 1.000 1.00 95.00 103 GLN A O 1
ATOM 742 N N . SER A 1 104 ? -5.860 10.640 1.606 1.00 95.88 104 SER A N 1
ATOM 743 C CA . SER A 1 104 ? -5.699 11.019 3.019 1.00 95.88 104 SER A CA 1
ATOM 744 C C . SER A 1 104 ? -4.598 10.206 3.725 1.00 95.88 104 SER A C 1
ATOM 746 O O . SER A 1 104 ? -3.794 10.757 4.484 1.00 95.88 104 SER A O 1
ATOM 748 N N . ILE A 1 105 ? -4.474 8.913 3.407 1.00 95.94 105 ILE A N 1
ATOM 749 C CA . ILE A 1 105 ? -3.421 8.032 3.936 1.00 95.94 105 ILE A CA 1
ATOM 750 C C . ILE A 1 105 ? -2.040 8.458 3.408 1.00 95.94 105 ILE A C 1
ATOM 752 O O . ILE A 1 105 ? -1.075 8.545 4.171 1.00 95.94 105 ILE A O 1
ATOM 756 N N . LEU A 1 106 ? -1.915 8.784 2.117 1.00 94.69 106 LEU A N 1
ATOM 757 C CA . LEU A 1 106 ? -0.645 9.245 1.534 1.00 94.69 106 LEU A CA 1
ATOM 758 C C . LEU A 1 106 ? -0.167 10.589 2.104 1.00 94.69 106 LEU A C 1
ATOM 760 O O . LEU A 1 106 ? 1.049 10.795 2.250 1.00 94.69 106 LEU A O 1
ATOM 764 N N . GLN A 1 107 ? -1.108 11.484 2.410 1.00 93.69 107 GLN A N 1
ATOM 765 C CA . GLN A 1 107 ? -0.864 12.799 3.014 1.00 93.69 107 GLN A CA 1
ATOM 766 C C . GLN A 1 107 ? -0.553 12.725 4.508 1.00 93.69 107 GLN A C 1
ATOM 768 O O . GLN A 1 107 ? 0.118 13.614 5.033 1.00 93.69 107 GLN A O 1
ATOM 773 N N . THR A 1 108 ? -0.987 11.660 5.181 1.00 91.31 108 THR A N 1
ATOM 774 C CA . THR A 1 108 ? -0.671 11.447 6.591 1.00 91.31 108 THR A CA 1
ATOM 775 C C . THR A 1 108 ? 0.847 11.325 6.760 1.00 91.31 108 THR A C 1
ATOM 777 O O . THR A 1 108 ? 1.490 10.547 6.041 1.00 91.31 108 THR A O 1
ATOM 780 N N . PRO A 1 109 ? 1.462 12.091 7.683 1.00 85.19 109 PRO A N 1
ATOM 781 C CA . PRO A 1 109 ? 2.881 11.955 7.974 1.00 85.19 109 PRO A CA 1
ATOM 782 C C . PRO A 1 109 ? 3.187 10.505 8.346 1.00 85.19 109 PRO A C 1
ATOM 784 O O . PRO A 1 109 ? 2.477 9.917 9.160 1.00 85.19 109 PRO A O 1
ATOM 787 N N . ALA A 1 110 ? 4.243 9.916 7.775 1.00 73.50 110 ALA A N 1
ATOM 788 C CA . ALA A 1 110 ? 4.691 8.606 8.236 1.00 73.50 110 ALA A CA 1
ATOM 789 C C . ALA A 1 110 ? 5.150 8.728 9.691 1.00 73.50 110 ALA A C 1
ATOM 791 O O . ALA A 1 110 ? 6.254 9.191 9.977 1.00 73.50 110 ALA A O 1
ATOM 792 N N . LEU A 1 111 ? 4.287 8.308 10.610 1.00 76.94 111 LEU A N 1
ATOM 793 C CA . LEU A 1 111 ? 4.635 8.181 12.009 1.00 76.94 111 LEU A CA 1
ATOM 794 C C . LEU A 1 111 ? 5.455 6.907 12.154 1.00 76.94 111 LEU A C 1
ATOM 796 O O . LEU A 1 111 ? 4.935 5.813 11.965 1.00 76.94 111 LEU A O 1
ATOM 800 N N . GLN A 1 112 ? 6.718 7.047 12.557 1.00 75.31 112 GLN A N 1
ATOM 801 C CA . GLN A 1 112 ? 7.603 5.913 12.857 1.00 75.31 112 GLN A CA 1
ATOM 802 C C . GLN A 1 112 ? 7.039 4.987 13.949 1.00 75.31 112 GLN A C 1
ATOM 804 O O . GLN A 1 112 ? 7.561 3.901 14.154 1.00 75.31 112 GLN A O 1
ATOM 809 N N . ILE A 1 113 ? 5.982 5.415 14.647 1.00 87.00 113 ILE A N 1
ATOM 810 C CA . ILE A 1 113 ? 5.305 4.674 15.710 1.00 87.00 113 ILE A CA 1
ATOM 811 C C . ILE A 1 113 ? 4.285 3.676 15.143 1.00 87.00 113 ILE A C 1
ATOM 813 O O . ILE A 1 113 ? 4.153 2.590 15.697 1.00 87.00 113 ILE A O 1
ATOM 817 N N . ASN A 1 114 ? 3.577 4.008 14.054 1.00 95.12 114 ASN A N 1
ATOM 818 C CA . ASN A 1 114 ? 2.557 3.130 13.475 1.00 95.12 114 ASN A CA 1
ATOM 819 C C . ASN A 1 114 ? 3.037 2.550 12.142 1.00 95.12 114 ASN A C 1
ATOM 821 O O . ASN A 1 114 ? 2.955 3.195 11.093 1.00 95.12 114 ASN A O 1
ATOM 825 N N . GLY A 1 115 ? 3.488 1.297 12.196 1.00 96.38 115 GLY A N 1
ATOM 826 C CA . GLY A 1 115 ? 3.951 0.551 11.034 1.00 96.38 115 GLY A CA 1
ATOM 827 C C . GLY A 1 115 ? 2.881 0.398 9.954 1.00 96.38 115 GLY A C 1
ATOM 828 O O . GLY A 1 115 ? 3.223 0.410 8.775 1.00 96.38 115 GLY A O 1
ATOM 829 N N . LEU A 1 116 ? 1.594 0.345 10.320 1.00 97.50 116 LEU A N 1
ATOM 830 C CA . LEU A 1 116 ? 0.507 0.212 9.347 1.00 97.50 116 LEU A CA 1
ATOM 831 C C . LEU A 1 116 ? 0.444 1.427 8.411 1.00 97.50 116 LEU A C 1
ATOM 833 O O . LEU A 1 116 ? 0.358 1.262 7.199 1.00 97.50 116 LEU A O 1
ATOM 837 N N . ILE A 1 117 ? 0.575 2.643 8.956 1.00 96.94 117 ILE A N 1
ATOM 838 C CA . ILE A 1 117 ? 0.641 3.868 8.141 1.00 96.94 117 ILE A CA 1
ATOM 839 C C . ILE A 1 117 ? 1.875 3.816 7.243 1.00 96.94 117 ILE A C 1
ATOM 841 O O . ILE A 1 117 ? 1.782 4.127 6.058 1.00 96.94 117 ILE A O 1
ATOM 845 N N . SER A 1 118 ? 3.033 3.424 7.789 1.00 95.31 118 SER A N 1
ATOM 846 C CA . SER A 1 118 ? 4.274 3.326 7.018 1.00 95.31 118 SER A CA 1
ATOM 847 C C . SER A 1 118 ? 4.149 2.359 5.844 1.00 95.31 118 SER A C 1
ATOM 849 O O . SER A 1 118 ? 4.508 2.739 4.732 1.00 95.31 118 SER A O 1
ATOM 851 N N . VAL A 1 119 ? 3.641 1.144 6.051 1.00 97.38 119 VAL A N 1
ATOM 852 C CA . VAL A 1 119 ? 3.569 0.127 4.992 1.00 97.38 119 VAL A CA 1
ATOM 853 C C . VAL A 1 119 ? 2.474 0.427 3.971 1.00 97.38 119 VAL A C 1
ATOM 855 O O . VAL A 1 119 ? 2.772 0.417 2.778 1.00 97.38 119 VAL A O 1
ATOM 858 N N . ALA A 1 120 ? 1.279 0.843 4.408 1.00 97.56 120 ALA A N 1
ATOM 859 C CA . ALA A 1 120 ? 0.172 1.206 3.518 1.00 97.56 120 ALA A CA 1
ATOM 860 C C . ALA A 1 120 ? 0.592 2.297 2.526 1.00 97.56 120 ALA A C 1
ATOM 862 O O . ALA A 1 120 ? 0.341 2.236 1.330 1.00 97.56 120 ALA A O 1
ATOM 863 N N . ARG A 1 121 ? 1.346 3.279 3.013 1.00 96.38 121 ARG A N 1
ATOM 864 C CA . ARG A 1 121 ? 1.918 4.362 2.216 1.00 96.38 121 ARG A CA 1
ATOM 865 C C . ARG A 1 121 ? 2.813 3.889 1.059 1.00 96.38 121 ARG A C 1
ATOM 867 O O . ARG A 1 121 ? 2.795 4.524 0.004 1.00 96.38 121 ARG A O 1
ATOM 874 N N . HIS A 1 122 ? 3.578 2.812 1.244 1.00 97.06 122 HIS A N 1
ATOM 875 C CA . HIS A 1 122 ? 4.411 2.218 0.189 1.00 97.06 122 HIS A CA 1
ATOM 876 C C . HIS A 1 122 ? 3.595 1.296 -0.720 1.00 97.06 122 HIS A C 1
ATOM 878 O O . HIS A 1 122 ? 3.816 1.267 -1.929 1.00 97.06 122 HIS A O 1
ATOM 884 N N . GLU A 1 123 ? 2.641 0.573 -0.144 1.00 97.88 123 GLU A N 1
ATOM 885 C CA . GLU A 1 123 ? 1.752 -0.333 -0.858 1.00 97.88 123 GLU A CA 1
ATOM 886 C C . GLU A 1 123 ? 0.848 0.406 -1.849 1.00 97.88 123 GLU A C 1
ATOM 888 O O . GLU A 1 123 ? 0.751 -0.002 -3.004 1.00 97.88 123 GLU A O 1
ATOM 893 N N . ILE A 1 124 ? 0.272 1.545 -1.445 1.00 97.50 124 ILE A N 1
ATOM 894 C CA . ILE A 1 124 ? -0.536 2.405 -2.321 1.00 97.50 124 ILE A CA 1
ATOM 895 C C . ILE A 1 124 ? 0.287 2.839 -3.538 1.00 97.50 124 ILE A C 1
ATOM 897 O O . ILE A 1 124 ? -0.159 2.674 -4.668 1.00 97.50 124 ILE A O 1
ATOM 901 N N . ALA A 1 125 ? 1.508 3.341 -3.326 1.00 96.62 125 ALA A N 1
ATOM 902 C CA . ALA A 1 125 ? 2.387 3.739 -4.426 1.00 96.62 125 ALA A CA 1
ATOM 903 C C . ALA A 1 125 ? 2.718 2.554 -5.352 1.00 96.62 125 ALA A C 1
ATOM 905 O O . ALA A 1 125 ? 2.672 2.697 -6.571 1.00 96.62 125 ALA A O 1
ATOM 906 N N . ALA A 1 126 ? 2.977 1.371 -4.788 1.00 97.69 126 ALA A N 1
ATOM 907 C CA . ALA A 1 126 ? 3.285 0.178 -5.570 1.00 97.69 126 ALA A CA 1
ATOM 908 C C . ALA A 1 126 ? 2.093 -0.279 -6.423 1.00 97.69 126 ALA A C 1
ATOM 910 O O . ALA A 1 126 ? 2.249 -0.518 -7.622 1.00 97.69 126 ALA A O 1
ATOM 911 N N . LYS A 1 127 ? 0.896 -0.343 -5.829 1.00 97.06 127 LYS A N 1
ATOM 912 C CA . LYS A 1 127 ? -0.346 -0.707 -6.523 1.00 97.06 127 LYS A CA 1
ATOM 913 C C . LYS A 1 127 ? -0.697 0.317 -7.615 1.00 97.06 127 LYS A C 1
ATOM 915 O O . LYS A 1 127 ? -1.096 -0.091 -8.703 1.00 97.06 127 LYS A O 1
ATOM 920 N N . LEU A 1 128 ? -0.471 1.615 -7.386 1.00 95.62 128 LEU A N 1
ATOM 921 C CA . LEU A 1 128 ? -0.658 2.655 -8.410 1.00 95.62 128 LEU A CA 1
ATOM 922 C C . LEU A 1 128 ? 0.347 2.539 -9.561 1.00 95.62 128 LEU A C 1
ATOM 924 O O . LEU A 1 128 ? -0.063 2.606 -10.715 1.00 95.62 128 LEU A O 1
ATOM 928 N N . ASN A 1 129 ? 1.624 2.276 -9.272 1.00 95.69 129 ASN A N 1
ATOM 929 C CA . ASN A 1 129 ? 2.636 2.020 -10.301 1.00 95.69 129 ASN A CA 1
ATOM 930 C C . ASN A 1 129 ? 2.232 0.847 -11.211 1.00 95.69 129 ASN A C 1
ATOM 932 O O . ASN A 1 129 ? 2.274 0.970 -12.434 1.00 95.69 129 ASN A O 1
ATOM 936 N N . ILE A 1 130 ? 1.793 -0.274 -10.626 1.00 95.75 130 ILE A N 1
ATOM 937 C CA . ILE A 1 130 ? 1.324 -1.448 -11.383 1.00 95.75 130 ILE A CA 1
ATOM 938 C C . ILE A 1 130 ? 0.090 -1.096 -12.222 1.00 95.75 130 ILE A C 1
ATOM 940 O O . ILE A 1 130 ? 0.026 -1.435 -13.401 1.00 95.75 130 ILE A O 1
ATOM 944 N N . ALA A 1 131 ? -0.873 -0.377 -11.641 1.00 93.75 131 ALA A N 1
ATOM 945 C CA . ALA A 1 131 ? -2.068 0.064 -12.357 1.00 93.75 131 ALA A CA 1
ATOM 946 C C . ALA A 1 131 ? -1.752 1.035 -13.511 1.00 93.75 131 ALA A C 1
ATOM 948 O O . ALA A 1 131 ? -2.480 1.066 -14.501 1.00 93.75 131 ALA A O 1
ATOM 949 N N . SER A 1 132 ? -0.652 1.785 -13.415 1.00 91.19 132 SER A N 1
ATOM 950 C CA . SER A 1 132 ? -0.127 2.643 -14.482 1.00 91.19 132 SER A CA 1
ATOM 951 C C . SER A 1 132 ? 0.750 1.917 -15.506 1.00 91.19 132 SER A C 1
ATOM 953 O O . SER A 1 132 ? 1.208 2.555 -16.451 1.00 91.19 132 SER A O 1
ATOM 955 N N . GLY A 1 133 ? 0.946 0.601 -15.379 1.00 92.19 133 GLY A N 1
ATOM 956 C CA . GLY A 1 133 ? 1.635 -0.229 -16.372 1.00 92.19 133 GLY A CA 1
ATOM 957 C C . GLY A 1 133 ? 3.077 -0.615 -16.031 1.00 92.19 133 GLY A C 1
ATOM 958 O O . GLY A 1 133 ? 3.752 -1.197 -16.881 1.00 92.19 133 GLY A O 1
ATOM 959 N N . ALA A 1 134 ? 3.561 -0.330 -14.820 1.00 94.56 134 ALA A N 1
ATOM 960 C CA . ALA A 1 134 ? 4.841 -0.850 -14.343 1.00 94.56 134 ALA A CA 1
ATOM 961 C C . ALA A 1 134 ? 4.798 -2.382 -14.167 1.00 94.56 134 ALA A C 1
ATOM 963 O O . ALA A 1 134 ? 3.782 -2.939 -13.745 1.00 94.56 134 ALA A O 1
ATOM 964 N N . ASP A 1 135 ? 5.915 -3.069 -14.433 1.00 95.19 135 ASP A N 1
ATOM 965 C CA . ASP A 1 135 ? 6.036 -4.500 -14.128 1.00 95.19 135 ASP A CA 1
ATOM 966 C C . ASP A 1 135 ? 6.079 -4.711 -12.610 1.00 95.19 135 ASP A C 1
ATOM 968 O O . ASP A 1 135 ? 7.021 -4.276 -11.958 1.00 95.19 135 ASP A O 1
ATOM 972 N N . GLY A 1 136 ? 5.068 -5.386 -12.058 1.00 96.06 136 GLY A N 1
ATOM 973 C CA . GLY A 1 136 ? 4.967 -5.727 -10.637 1.00 96.06 136 GLY A CA 1
ATOM 974 C C . GLY A 1 136 ? 5.313 -7.178 -10.297 1.00 96.06 136 GLY A C 1
ATOM 975 O O . GLY A 1 136 ? 5.141 -7.575 -9.143 1.00 96.06 136 GLY A O 1
ATOM 976 N N . SER A 1 137 ? 5.756 -7.989 -11.264 1.00 96.94 137 SER A N 1
ATOM 977 C CA . SER A 1 137 ? 5.934 -9.445 -11.119 1.00 96.94 137 SER A CA 1
ATOM 978 C C . SER A 1 137 ? 6.802 -9.839 -9.918 1.00 96.94 137 SER A C 1
ATOM 980 O O . SER A 1 137 ? 6.493 -10.793 -9.208 1.00 96.94 137 SER A O 1
ATOM 982 N N . CYS A 1 138 ? 7.836 -9.053 -9.621 1.00 97.25 138 CYS A N 1
ATOM 983 C CA . CYS A 1 138 ? 8.756 -9.293 -8.512 1.00 97.25 138 CYS A CA 1
ATOM 984 C C . CYS A 1 138 ? 8.176 -9.043 -7.113 1.00 97.25 138 CYS A C 1
ATOM 986 O O . CYS A 1 138 ? 8.764 -9.505 -6.138 1.00 97.25 138 CYS A O 1
ATOM 988 N N . ILE A 1 139 ? 7.058 -8.320 -6.990 1.00 98.19 139 ILE A N 1
ATOM 989 C CA . ILE A 1 139 ? 6.441 -8.001 -5.692 1.00 98.19 139 ILE A CA 1
ATOM 990 C C . ILE A 1 139 ? 5.042 -8.593 -5.521 1.00 98.19 139 ILE A C 1
ATOM 992 O O . ILE A 1 139 ? 4.418 -8.357 -4.491 1.00 98.19 139 ILE A O 1
ATOM 996 N N . GLN A 1 140 ? 4.542 -9.384 -6.477 1.00 97.69 140 GLN A N 1
ATOM 997 C CA . GLN A 1 140 ? 3.202 -9.983 -6.389 1.00 97.69 140 GLN A CA 1
ATOM 998 C C . GLN A 1 140 ? 3.010 -10.788 -5.100 1.00 97.69 140 GLN A C 1
ATOM 1000 O O . GLN A 1 140 ? 2.020 -10.594 -4.399 1.00 97.69 140 GLN A O 1
ATOM 1005 N N . GLN A 1 141 ? 3.987 -11.630 -4.746 1.00 97.81 141 GLN A N 1
ATOM 1006 C CA . GLN A 1 141 ? 3.931 -12.391 -3.497 1.00 97.81 141 GLN A CA 1
ATOM 1007 C C . GLN A 1 141 ? 4.016 -11.473 -2.272 1.00 97.81 141 GLN A C 1
ATOM 1009 O O . GLN A 1 141 ? 3.261 -11.646 -1.326 1.00 97.81 141 GLN A O 1
ATOM 1014 N N . THR A 1 142 ? 4.881 -10.454 -2.311 1.00 98.44 142 THR A N 1
ATOM 1015 C CA . THR A 1 142 ? 5.005 -9.469 -1.226 1.00 98.44 142 THR A CA 1
ATOM 1016 C C . THR A 1 142 ? 3.690 -8.739 -0.964 1.00 98.44 142 THR A C 1
ATOM 1018 O O . THR A 1 142 ? 3.351 -8.526 0.195 1.00 98.44 142 THR A O 1
ATOM 1021 N N . LEU A 1 143 ? 2.949 -8.371 -2.012 1.00 98.38 143 LEU A N 1
ATOM 1022 C CA . LEU A 1 143 ? 1.637 -7.736 -1.880 1.00 98.38 143 LEU A CA 1
ATOM 1023 C C . LEU A 1 143 ? 0.597 -8.707 -1.310 1.00 98.38 143 LEU A C 1
ATOM 1025 O O . LEU A 1 143 ? -0.129 -8.327 -0.402 1.00 98.38 143 LEU A O 1
ATOM 1029 N N . ALA A 1 144 ? 0.567 -9.961 -1.771 1.00 97.69 144 ALA A N 1
ATOM 1030 C CA . ALA A 1 144 ? -0.359 -10.969 -1.247 1.00 97.69 144 ALA A CA 1
ATOM 1031 C C . ALA A 1 144 ? -0.105 -11.290 0.238 1.00 97.69 144 ALA A C 1
ATOM 1033 O O . ALA A 1 144 ? -1.045 -11.364 1.030 1.00 97.69 144 ALA A O 1
ATOM 1034 N N . ASP A 1 145 ? 1.164 -11.444 0.625 1.00 98.25 145 ASP A N 1
ATOM 1035 C CA . ASP A 1 145 ? 1.563 -11.678 2.014 1.00 98.25 145 ASP A CA 1
ATOM 1036 C C . ASP A 1 145 ? 1.236 -10.464 2.894 1.00 98.25 145 ASP A C 1
ATOM 1038 O O . ASP A 1 145 ? 0.777 -10.624 4.024 1.00 98.25 145 ASP A O 1
ATOM 1042 N N . LEU A 1 146 ? 1.441 -9.248 2.374 1.00 98.44 146 LEU A N 1
ATOM 1043 C CA . LEU A 1 146 ? 1.098 -8.013 3.073 1.00 98.44 146 LEU A CA 1
ATOM 1044 C C . LEU A 1 146 ? -0.416 -7.860 3.249 1.00 98.44 146 LEU A C 1
ATOM 1046 O O . LEU A 1 146 ? -0.854 -7.530 4.348 1.00 98.44 146 LEU A O 1
ATOM 1050 N N . ASP A 1 147 ? -1.212 -8.140 2.216 1.00 98.00 147 ASP A N 1
ATOM 1051 C CA . ASP A 1 147 ? -2.674 -8.099 2.297 1.00 98.00 147 ASP A CA 1
ATOM 1052 C C . ASP A 1 147 ? -3.174 -9.089 3.373 1.00 98.00 147 ASP A C 1
ATOM 1054 O O . ASP A 1 147 ? -3.956 -8.726 4.257 1.00 98.00 147 ASP A O 1
ATOM 1058 N N . ALA A 1 148 ? -2.645 -10.317 3.396 1.00 97.81 148 ALA A N 1
ATOM 1059 C CA . ALA A 1 148 ? -2.960 -11.288 4.445 1.00 97.81 148 ALA A CA 1
ATOM 1060 C C . ALA A 1 148 ? -2.513 -10.825 5.846 1.00 97.81 148 ALA A C 1
ATOM 1062 O O . ALA A 1 148 ? -3.200 -11.092 6.833 1.00 97.81 148 ALA A O 1
ATOM 1063 N N . PHE A 1 149 ? -1.376 -10.130 5.940 1.00 97.94 149 PHE A N 1
ATOM 1064 C CA . PHE A 1 149 ? -0.839 -9.614 7.198 1.00 97.94 149 PHE A CA 1
ATOM 1065 C C . PHE A 1 149 ? -1.648 -8.432 7.753 1.00 97.94 149 PHE A C 1
ATOM 1067 O O . PHE A 1 149 ? -1.848 -8.340 8.964 1.00 97.94 149 PHE A O 1
ATOM 1074 N N . ILE A 1 150 ? -2.123 -7.535 6.883 1.00 98.06 150 ILE A N 1
ATOM 1075 C CA . ILE A 1 150 ? -2.993 -6.411 7.258 1.00 98.06 150 ILE A CA 1
ATOM 1076 C C . ILE A 1 150 ? -4.375 -6.926 7.678 1.00 98.06 150 ILE A C 1
ATOM 1078 O O . ILE A 1 150 ? -4.926 -6.449 8.673 1.00 98.06 150 ILE A O 1
ATOM 1082 N N . GLY A 1 151 ? -4.934 -7.897 6.948 1.00 97.81 151 GLY A N 1
ATOM 1083 C CA . GLY A 1 151 ? -6.256 -8.454 7.232 1.00 97.81 151 GLY A CA 1
ATOM 1084 C C . GLY A 1 151 ? -7.339 -7.371 7.265 1.00 97.81 151 GLY A C 1
ATOM 1085 O O . GLY A 1 151 ? -7.421 -6.538 6.367 1.00 97.81 151 GLY A O 1
ATOM 1086 N N . ASP A 1 152 ? -8.161 -7.356 8.315 1.00 97.62 152 ASP A N 1
ATOM 1087 C CA . ASP A 1 152 ? -9.292 -6.422 8.455 1.00 97.62 152 ASP A CA 1
ATOM 1088 C C . ASP A 1 152 ? -8.914 -5.058 9.073 1.00 97.62 152 ASP A C 1
ATOM 1090 O O . ASP A 1 152 ? -9.789 -4.259 9.417 1.00 97.62 152 ASP A O 1
ATOM 1094 N N . LEU A 1 153 ? -7.620 -4.770 9.264 1.00 98.06 153 LEU A N 1
ATOM 1095 C CA . LEU A 1 153 ? -7.184 -3.501 9.848 1.00 98.06 153 LEU A CA 1
ATOM 1096 C C . LEU A 1 153 ? -7.495 -2.317 8.921 1.00 98.06 153 LEU A C 1
ATOM 1098 O O . LEU A 1 153 ? -7.119 -2.298 7.750 1.00 98.06 153 LEU A O 1
ATOM 1102 N N . VAL A 1 154 ? -8.106 -1.272 9.487 1.00 98.31 154 VAL A N 1
ATOM 1103 C CA . VAL A 1 154 ? -8.400 -0.029 8.763 1.00 98.31 154 VAL A CA 1
ATOM 1104 C C . VAL A 1 154 ? -7.304 1.006 9.017 1.00 98.31 154 VAL A C 1
ATOM 1106 O O . VAL A 1 154 ? -7.078 1.419 10.157 1.00 98.31 154 VAL A O 1
ATOM 1109 N N . VAL A 1 155 ? -6.617 1.438 7.962 1.00 97.75 155 VAL A N 1
ATOM 1110 C CA . VAL A 1 155 ? -5.445 2.322 8.033 1.00 97.75 155 VAL A CA 1
ATOM 1111 C C . VAL A 1 155 ? -5.849 3.740 8.482 1.00 97.75 155 VAL A C 1
ATOM 1113 O O . VAL A 1 155 ? -6.799 4.309 7.940 1.00 97.75 155 VAL A O 1
ATOM 1116 N N . PRO A 1 156 ? -5.134 4.367 9.434 1.00 96.44 156 PRO A N 1
ATOM 1117 C CA . PRO A 1 156 ? -5.339 5.780 9.752 1.00 96.44 156 PRO A CA 1
ATOM 1118 C C . PRO A 1 156 ? -5.014 6.708 8.566 1.00 96.44 156 PRO A C 1
ATOM 1120 O O . PRO A 1 156 ? -4.045 6.454 7.848 1.00 96.44 156 PRO A O 1
ATOM 1123 N N . PRO A 1 157 ? -5.771 7.804 8.364 1.00 95.75 157 PRO A N 1
ATOM 1124 C CA . PRO A 1 157 ? -6.739 8.394 9.293 1.00 95.75 157 PRO A CA 1
ATOM 1125 C C . PRO A 1 157 ? -8.179 7.885 9.110 1.00 95.75 157 PRO A C 1
ATOM 1127 O O . PRO A 1 157 ? -9.061 8.305 9.851 1.00 95.75 157 PRO A O 1
ATOM 1130 N N . VAL A 1 158 ? -8.417 6.997 8.141 1.00 96.69 158 VAL A N 1
ATOM 1131 C CA . VAL A 1 158 ? -9.743 6.421 7.851 1.00 96.69 158 VAL A CA 1
ATOM 1132 C C . VAL A 1 158 ? -10.221 5.554 9.016 1.00 96.69 158 VAL A C 1
ATOM 1134 O O . VAL A 1 158 ? -11.391 5.581 9.389 1.00 96.69 158 VAL A O 1
ATOM 1137 N N . GLY A 1 159 ? -9.294 4.814 9.623 1.00 95.69 159 GLY A N 1
ATOM 1138 C CA . GLY A 1 159 ? -9.532 4.028 10.826 1.00 95.69 159 GLY A CA 1
ATOM 1139 C C . GLY A 1 159 ? -8.474 4.239 11.900 1.00 95.69 159 GLY A C 1
ATOM 1140 O O . GLY A 1 159 ? -7.730 5.219 11.911 1.00 95.69 159 GLY A O 1
ATOM 1141 N N . SER A 1 160 ? -8.410 3.288 12.825 1.00 95.56 160 SER A N 1
ATOM 1142 C CA . SER A 1 160 ? -7.518 3.308 13.990 1.00 95.56 160 SER A CA 1
ATOM 1143 C C . SER A 1 160 ? -6.533 2.135 14.015 1.00 95.56 160 SER A C 1
ATOM 1145 O O . SER A 1 160 ? -5.922 1.865 15.049 1.00 95.56 160 SER A O 1
ATOM 1147 N N . GLY A 1 161 ? -6.377 1.430 12.891 1.00 96.50 161 GLY A N 1
ATOM 1148 C CA . GLY A 1 161 ? -5.523 0.258 12.772 1.00 96.50 161 GLY A CA 1
ATOM 1149 C C . GLY A 1 161 ? -4.066 0.546 13.128 1.00 96.50 161 GLY A C 1
ATOM 1150 O O . GLY A 1 161 ? -3.532 1.641 12.909 1.00 96.50 161 GLY A O 1
ATOM 1151 N N . PHE A 1 162 ? -3.408 -0.472 13.671 1.00 96.62 162 PHE A N 1
ATOM 1152 C CA . PHE A 1 162 ? -2.042 -0.367 14.150 1.00 96.62 162 PHE A CA 1
ATOM 1153 C C . PHE A 1 162 ? -1.278 -1.660 13.899 1.00 96.62 162 PHE A C 1
ATOM 1155 O O . PHE A 1 162 ? -1.762 -2.746 14.203 1.00 96.62 162 PHE A O 1
ATOM 1162 N N . LEU A 1 163 ? -0.054 -1.515 13.401 1.00 97.00 163 LEU A N 1
ATOM 1163 C CA . LEU A 1 163 ? 0.935 -2.586 13.329 1.00 97.00 163 LEU A CA 1
ATOM 1164 C C . LEU A 1 163 ? 2.247 -2.070 13.903 1.00 97.00 163 LEU A C 1
ATOM 1166 O O . LEU A 1 163 ? 2.582 -0.891 13.738 1.00 97.00 163 LEU 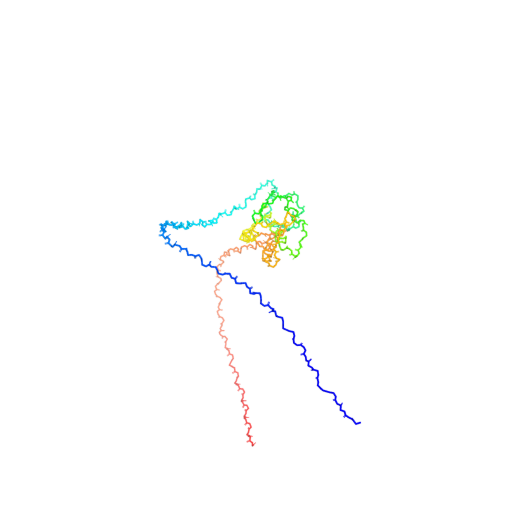A O 1
ATOM 1170 N N . LEU A 1 164 ? 3.015 -2.943 14.556 1.00 96.94 164 LEU A N 1
ATOM 1171 C CA . LEU A 1 164 ? 4.325 -2.538 15.040 1.00 96.94 164 LEU A CA 1
ATOM 1172 C C . LEU A 1 164 ? 5.263 -2.315 13.842 1.00 96.94 164 LEU A C 1
ATOM 1174 O O . LEU A 1 164 ? 5.319 -3.155 12.943 1.00 96.94 164 LEU A O 1
ATOM 1178 N N . PRO A 1 165 ? 6.072 -1.240 13.843 1.00 96.00 165 PRO A N 1
ATOM 1179 C CA . PRO A 1 165 ? 7.006 -0.943 12.755 1.00 96.00 165 PRO A CA 1
ATOM 1180 C C . PRO A 1 165 ? 7.957 -2.096 12.417 1.00 96.00 165 PRO A C 1
ATOM 1182 O O . PRO A 1 165 ? 8.269 -2.322 11.252 1.00 96.00 165 PRO A O 1
ATOM 1185 N N . ARG A 1 166 ? 8.400 -2.849 13.432 1.00 95.62 166 ARG A N 1
ATOM 1186 C CA . ARG A 1 166 ? 9.313 -3.986 13.248 1.00 95.62 166 ARG A CA 1
ATOM 1187 C C . ARG A 1 166 ? 8.671 -5.147 12.485 1.00 95.62 166 ARG A C 1
ATOM 1189 O O . ARG A 1 166 ? 9.373 -5.830 11.750 1.00 95.62 166 ARG A O 1
ATOM 1196 N N . ASP A 1 167 ? 7.361 -5.338 12.633 1.00 96.88 167 ASP A N 1
ATOM 1197 C CA . ASP A 1 167 ? 6.655 -6.474 12.041 1.00 96.88 167 ASP A CA 1
ATOM 1198 C C . ASP A 1 167 ? 6.414 -6.242 10.538 1.00 96.88 167 ASP A C 1
ATOM 1200 O O . ASP A 1 167 ? 6.342 -7.188 9.762 1.00 96.88 167 ASP A O 1
ATOM 1204 N N . VAL A 1 168 ? 6.377 -4.974 10.104 1.00 97.38 168 VAL A N 1
ATOM 1205 C CA . VAL A 1 168 ? 6.202 -4.587 8.692 1.00 97.38 168 VAL A CA 1
ATOM 1206 C C . VAL A 1 168 ? 7.496 -4.157 7.992 1.00 97.38 168 VAL A C 1
ATOM 1208 O O . VAL A 1 168 ? 7.480 -3.835 6.804 1.00 97.38 168 VAL A O 1
ATOM 1211 N N . ALA A 1 169 ? 8.627 -4.130 8.702 1.00 96.50 169 ALA A N 1
ATOM 1212 C CA . ALA A 1 169 ? 9.882 -3.563 8.201 1.00 96.50 169 ALA A CA 1
ATOM 1213 C C . ALA A 1 169 ? 10.377 -4.241 6.910 1.00 96.50 169 ALA A C 1
ATOM 1215 O O . ALA A 1 169 ? 10.871 -3.565 6.005 1.00 96.50 169 ALA A O 1
ATOM 1216 N N . GLY A 1 170 ? 10.200 -5.562 6.802 1.00 97.94 170 GLY A N 1
ATOM 1217 C CA . GLY A 1 170 ? 10.534 -6.319 5.593 1.00 97.94 170 GLY A CA 1
ATOM 1218 C C . GLY A 1 170 ? 9.721 -5.863 4.379 1.00 97.94 170 GLY A C 1
ATOM 1219 O O . GLY A 1 170 ? 10.297 -5.551 3.339 1.00 97.94 170 GLY A O 1
ATOM 1220 N N . PHE A 1 171 ? 8.399 -5.728 4.535 1.00 98.25 171 PHE A N 1
ATOM 1221 C CA . PHE A 1 171 ? 7.507 -5.241 3.479 1.00 98.25 171 PHE A CA 1
ATOM 1222 C C . PHE A 1 171 ? 7.854 -3.813 3.056 1.00 98.25 171 PHE A C 1
ATOM 1224 O O . PHE A 1 171 ? 7.986 -3.537 1.864 1.00 98.25 171 PHE A O 1
ATOM 1231 N N . VAL A 1 172 ? 8.072 -2.914 4.022 1.00 97.19 172 VAL A N 1
ATOM 1232 C CA . VAL A 1 172 ? 8.471 -1.524 3.748 1.00 97.19 172 VAL A CA 1
ATOM 1233 C C . VAL A 1 172 ? 9.775 -1.474 2.950 1.00 97.19 172 VAL A C 1
ATOM 1235 O O . VAL A 1 172 ? 9.866 -0.706 1.993 1.00 97.19 172 VAL A O 1
ATOM 1238 N N . SER A 1 173 ? 10.763 -2.306 3.291 1.00 97.81 173 SER A N 1
ATOM 1239 C CA . SER A 1 173 ? 12.038 -2.374 2.567 1.00 97.81 173 SER A CA 1
ATOM 1240 C C . SER A 1 173 ? 11.843 -2.809 1.112 1.00 97.81 173 SER A C 1
ATOM 1242 O O . SER A 1 173 ? 12.276 -2.108 0.194 1.00 97.81 173 SER A O 1
ATOM 1244 N N . THR A 1 174 ? 11.135 -3.917 0.880 1.00 98.44 174 THR A N 1
ATOM 1245 C CA . THR A 1 174 ? 10.893 -4.440 -0.474 1.00 98.44 174 THR A CA 1
ATOM 1246 C C . THR A 1 174 ? 10.089 -3.460 -1.325 1.00 98.44 174 THR A C 1
ATOM 1248 O O . THR A 1 174 ? 10.466 -3.166 -2.460 1.00 98.44 174 THR A O 1
ATOM 1251 N N . LEU A 1 175 ? 9.015 -2.890 -0.777 1.00 98.06 175 LEU A N 1
ATOM 1252 C CA . LEU A 1 175 ? 8.183 -1.928 -1.502 1.00 98.06 175 LEU A CA 1
ATOM 1253 C C . LEU A 1 175 ? 8.909 -0.599 -1.743 1.00 98.06 175 LEU A C 1
ATOM 1255 O O . LEU A 1 175 ? 8.669 0.050 -2.759 1.00 98.06 175 LEU A O 1
ATOM 1259 N N . THR A 1 176 ? 9.831 -0.200 -0.862 1.00 96.75 176 THR A N 1
ATOM 1260 C CA . THR A 1 176 ? 10.736 0.927 -1.132 1.00 96.75 176 THR A CA 1
ATOM 1261 C C . THR A 1 176 ? 11.600 0.642 -2.351 1.00 96.75 176 THR A C 1
ATOM 1263 O O . THR A 1 176 ? 11.624 1.461 -3.267 1.00 96.75 176 THR A O 1
ATOM 1266 N N . GLN A 1 177 ? 12.276 -0.511 -2.395 1.00 97.56 177 GLN A N 1
ATOM 1267 C CA . GLN A 1 177 ? 13.138 -0.886 -3.524 1.00 97.56 177 GLN A CA 1
ATOM 1268 C C . GLN A 1 177 ? 12.353 -0.941 -4.837 1.00 97.56 177 GLN A C 1
ATOM 1270 O O . GLN A 1 177 ? 12.826 -0.438 -5.855 1.00 97.56 177 GLN A O 1
ATOM 1275 N N . TYR A 1 178 ? 11.132 -1.481 -4.801 1.00 97.75 178 TYR A N 1
ATOM 1276 C CA . TYR A 1 178 ? 10.233 -1.466 -5.948 1.00 97.75 178 TYR A CA 1
ATOM 1277 C C . TYR A 1 178 ? 9.926 -0.042 -6.415 1.00 97.75 178 TYR A C 1
ATOM 1279 O O . TYR A 1 178 ? 10.249 0.308 -7.542 1.00 97.75 178 TYR A O 1
ATOM 1287 N N . ASN A 1 179 ? 9.365 0.797 -5.539 1.00 96.56 179 ASN A N 1
ATOM 1288 C CA . ASN A 1 179 ? 8.908 2.150 -5.881 1.00 96.56 179 ASN A CA 1
ATOM 1289 C C . ASN A 1 179 ? 10.043 3.125 -6.230 1.00 96.56 179 ASN A C 1
ATOM 1291 O O . ASN A 1 179 ? 9.783 4.226 -6.704 1.00 96.56 179 ASN A O 1
ATOM 1295 N N . THR A 1 180 ? 11.294 2.749 -5.967 1.00 95.12 180 THR A N 1
ATOM 1296 C CA . THR A 1 180 ? 12.487 3.531 -6.325 1.00 95.12 180 THR A CA 1
ATOM 1297 C C . THR A 1 180 ? 13.229 2.963 -7.535 1.00 95.12 180 THR A C 1
ATOM 1299 O O . THR A 1 180 ? 14.258 3.503 -7.932 1.00 95.12 180 THR A O 1
ATOM 1302 N N . GLY A 1 181 ? 12.683 1.921 -8.166 1.00 94.75 181 GLY A N 1
ATOM 1303 C CA . GLY A 1 181 ? 13.146 1.407 -9.450 1.00 94.75 181 GLY A CA 1
ATOM 1304 C C . GLY A 1 181 ? 14.295 0.404 -9.374 1.00 94.75 181 GLY A C 1
ATOM 1305 O O . GLY A 1 181 ? 14.971 0.187 -10.376 1.00 94.75 181 GLY A O 1
ATOM 1306 N N . PHE A 1 182 ? 14.549 -0.185 -8.200 1.00 95.25 182 PHE A N 1
ATOM 1307 C CA . PHE A 1 182 ? 15.648 -1.136 -7.978 1.00 95.25 182 PHE A CA 1
ATOM 1308 C C . PHE A 1 182 ? 15.247 -2.608 -8.141 1.00 95.25 182 PHE A C 1
ATOM 1310 O O . PHE A 1 182 ? 16.097 -3.483 -7.986 1.00 95.25 182 PHE A O 1
ATOM 1317 N N . LEU A 1 183 ? 13.974 -2.895 -8.430 1.00 95.88 183 LEU A N 1
ATOM 1318 C CA . LEU A 1 183 ? 13.491 -4.255 -8.683 1.00 95.88 183 LEU A CA 1
ATOM 1319 C C . LEU A 1 183 ? 13.094 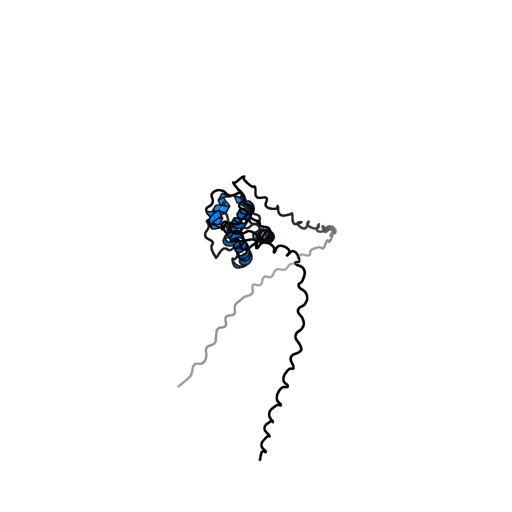-4.437 -10.160 1.00 95.88 183 LEU A C 1
ATOM 1321 O O . LEU A 1 183 ? 13.857 -4.086 -11.053 1.00 95.88 183 LEU A O 1
ATOM 1325 N N . CYS A 1 184 ? 11.929 -5.028 -10.430 1.00 95.31 184 C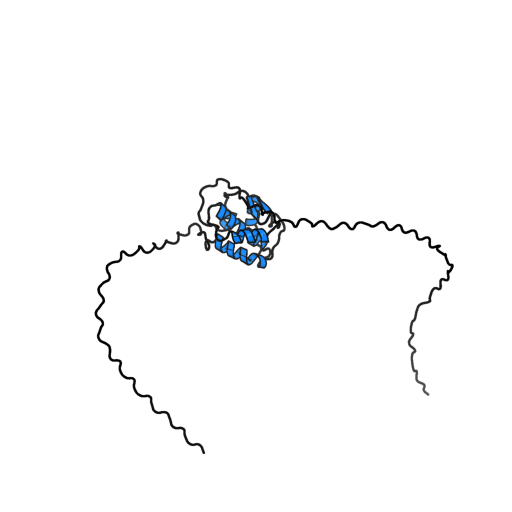YS A N 1
ATOM 1326 C CA . CYS A 1 184 ? 11.514 -5.456 -11.768 1.00 95.31 184 CYS A CA 1
ATOM 1327 C C . CYS A 1 184 ? 11.063 -4.332 -12.709 1.00 95.31 184 CYS A C 1
ATOM 1329 O O . CYS A 1 184 ? 10.957 -4.562 -13.908 1.00 95.31 184 CYS A O 1
ATOM 1331 N N . SER A 1 185 ? 10.841 -3.118 -12.208 1.00 94.12 185 SER A N 1
ATOM 1332 C CA . SER A 1 185 ? 10.462 -1.976 -13.037 1.00 94.12 185 SER A CA 1
ATOM 1333 C C . SER A 1 185 ? 11.421 -0.807 -12.790 1.00 94.12 185 SER A C 1
ATOM 1335 O O . SER A 1 185 ? 11.729 -0.527 -11.630 1.00 94.12 185 SER A O 1
ATOM 1337 N N . PRO A 1 186 ? 11.930 -0.138 -13.841 1.00 93.69 186 PRO A N 1
ATOM 1338 C CA . PRO A 1 186 ? 12.868 0.973 -13.700 1.00 93.69 186 PRO A CA 1
ATOM 1339 C C . PRO A 1 186 ? 12.165 2.238 -13.198 1.00 93.69 186 PRO A C 1
ATOM 1341 O O . PRO A 1 186 ? 10.968 2.416 -13.408 1.00 93.69 186 PRO A O 1
ATOM 1344 N N . HIS A 1 187 ? 12.912 3.167 -12.598 1.00 92.38 187 HIS A N 1
ATOM 1345 C CA . HIS A 1 187 ? 12.374 4.486 -12.252 1.00 92.38 187 HIS A CA 1
ATOM 1346 C C . HIS A 1 187 ? 12.131 5.327 -13.511 1.00 92.38 187 HIS A C 1
ATOM 1348 O O . HIS A 1 187 ? 12.982 5.375 -14.409 1.00 92.38 187 HIS A O 1
ATOM 1354 N N . CYS A 1 188 ? 11.006 6.038 -13.570 1.00 90.06 188 CYS A N 1
ATOM 1355 C CA . CYS A 1 188 ? 10.702 6.932 -14.685 1.00 90.06 188 CYS A CA 1
ATOM 1356 C C . CYS A 1 188 ? 11.777 8.023 -14.844 1.00 90.06 188 CYS A C 1
ATOM 1358 O O . CYS A 1 188 ? 12.371 8.491 -13.871 1.00 90.06 188 CYS A O 1
ATOM 1360 N N . GLY A 1 189 ? 12.092 8.391 -16.089 1.00 82.38 189 GLY A N 1
ATOM 1361 C CA . GLY A 1 189 ? 13.139 9.375 -16.397 1.00 82.38 189 GLY A CA 1
ATOM 1362 C C . GLY A 1 189 ? 14.583 8.890 -16.199 1.00 82.38 189 GLY A C 1
ATOM 1363 O O . GLY A 1 189 ? 15.512 9.617 -16.553 1.00 82.38 189 GLY A O 1
ATOM 1364 N N . SER A 1 190 ? 14.802 7.666 -15.705 1.00 75.44 190 SER A N 1
ATOM 1365 C CA . SER A 1 190 ? 16.121 7.036 -15.792 1.00 75.44 190 SER A CA 1
ATOM 1366 C C . SER A 1 190 ? 16.369 6.606 -17.238 1.00 75.44 190 SER A C 1
ATOM 1368 O O . SER A 1 190 ? 15.475 6.006 -17.845 1.00 75.44 190 SER A O 1
ATOM 1370 N N . PRO A 1 191 ? 17.549 6.886 -17.825 1.00 59.59 191 PRO A N 1
ATOM 1371 C CA . PRO A 1 191 ? 17.868 6.322 -19.125 1.00 59.59 191 PRO A CA 1
ATOM 1372 C C . PRO A 1 191 ? 17.762 4.804 -19.006 1.00 59.59 191 PRO A C 1
ATOM 1374 O O . PRO A 1 191 ? 18.289 4.226 -18.051 1.00 59.59 191 PRO A O 1
ATOM 1377 N N . ALA A 1 192 ? 17.062 4.170 -19.954 1.00 56.53 192 ALA A N 1
ATOM 1378 C CA . ALA A 1 192 ? 17.051 2.717 -20.047 1.00 56.53 192 ALA A CA 1
ATOM 1379 C C . ALA A 1 192 ? 18.507 2.246 -19.923 1.00 56.53 192 ALA A C 1
ATOM 1381 O O . ALA A 1 192 ? 19.366 2.835 -20.597 1.00 56.53 192 ALA A O 1
ATOM 1382 N N . PRO A 1 193 ? 18.823 1.266 -19.051 1.00 54.38 193 PRO A N 1
ATOM 1383 C CA . PRO A 1 193 ? 20.170 0.731 -19.011 1.00 54.38 193 PRO A CA 1
ATOM 1384 C C . PRO A 1 193 ? 20.492 0.359 -20.448 1.00 54.38 193 PRO A C 1
ATOM 1386 O O . PRO A 1 193 ? 19.732 -0.394 -21.059 1.00 54.38 193 PRO A O 1
ATOM 1389 N N . LEU A 1 194 ? 21.535 0.980 -21.015 1.00 41.66 194 LEU A N 1
ATOM 1390 C CA . LEU A 1 194 ? 21.976 0.667 -22.364 1.00 41.66 194 LEU A CA 1
ATOM 1391 C C . LEU A 1 194 ? 22.087 -0.847 -22.383 1.00 41.66 194 LEU A C 1
ATOM 1393 O O . LEU A 1 194 ? 22.939 -1.405 -21.686 1.00 41.66 194 LEU A O 1
ATOM 1397 N N . THR A 1 195 ? 21.187 -1.516 -23.104 1.00 43.59 195 THR A N 1
ATOM 1398 C CA . THR A 1 195 ? 21.343 -2.929 -23.390 1.00 43.59 195 THR A CA 1
ATOM 1399 C C . THR A 1 195 ? 22.689 -2.980 -24.070 1.00 43.59 195 THR A C 1
ATOM 1401 O O . THR A 1 195 ? 22.818 -2.539 -25.214 1.00 43.59 195 THR A O 1
ATOM 1404 N N . ARG A 1 196 ? 23.725 -3.399 -23.337 1.00 47.94 196 ARG A N 1
ATOM 1405 C CA . ARG A 1 196 ? 25.005 -3.727 -23.938 1.00 47.94 196 ARG A CA 1
ATOM 1406 C C . ARG A 1 196 ? 24.609 -4.655 -25.076 1.00 47.94 196 ARG A C 1
ATOM 1408 O O . ARG A 1 196 ? 23.992 -5.677 -24.765 1.00 47.94 196 ARG A O 1
ATOM 1415 N N . PRO A 1 197 ? 24.824 -4.276 -26.350 1.00 40.94 197 PRO A N 1
ATOM 1416 C CA . PRO A 1 197 ? 24.382 -5.110 -27.446 1.00 40.94 197 PRO A CA 1
ATOM 1417 C C . PRO A 1 197 ? 24.926 -6.499 -27.154 1.00 40.94 197 PRO A C 1
ATOM 1419 O O . PRO A 1 197 ? 26.115 -6.637 -26.832 1.00 40.94 197 PRO A O 1
ATOM 1422 N N . THR A 1 198 ? 24.032 -7.492 -27.146 1.00 52.72 198 THR A N 1
ATOM 1423 C CA . THR A 1 198 ? 24.406 -8.903 -27.125 1.00 52.72 198 THR A CA 1
ATOM 1424 C C . THR A 1 198 ? 25.617 -9.021 -28.034 1.00 52.72 198 THR A C 1
ATOM 1426 O O . THR A 1 198 ? 25.515 -8.548 -29.170 1.00 52.72 198 THR A O 1
ATOM 1429 N N . PRO A 1 199 ? 26.781 -9.509 -27.558 1.00 49.72 199 PRO A N 1
ATOM 1430 C CA . PRO A 1 199 ? 27.939 -9.604 -28.424 1.00 49.72 199 PRO A CA 1
ATOM 1431 C C . PRO A 1 199 ? 27.486 -10.379 -29.653 1.00 49.72 199 PRO A C 1
ATOM 1433 O O . PRO A 1 199 ? 27.079 -11.535 -29.531 1.00 49.72 199 PRO A O 1
ATOM 1436 N N . THR A 1 200 ? 27.469 -9.705 -30.805 1.00 53.75 200 THR A N 1
ATOM 1437 C CA . THR A 1 200 ? 27.189 -10.324 -32.095 1.00 53.75 200 THR A CA 1
ATOM 1438 C C . THR A 1 200 ? 27.992 -11.617 -32.122 1.00 53.75 200 THR A C 1
ATOM 1440 O O . THR A 1 200 ? 29.187 -11.549 -31.799 1.00 53.75 200 THR A O 1
ATOM 1443 N N . PRO A 1 201 ? 27.391 -12.785 -32.429 1.00 48.53 201 PRO A N 1
ATOM 1444 C CA . PRO A 1 201 ? 28.165 -13.998 -32.614 1.00 48.53 201 PRO A CA 1
ATOM 1445 C C . PRO A 1 201 ? 29.285 -13.635 -33.576 1.00 48.53 201 PRO A C 1
ATOM 1447 O O . PRO A 1 201 ? 29.018 -13.231 -34.709 1.00 48.53 201 PRO A O 1
ATOM 1450 N N . ARG A 1 202 ? 30.533 -13.646 -33.094 1.00 51.53 202 ARG A N 1
ATOM 1451 C CA . ARG A 1 202 ? 31.676 -13.418 -33.968 1.00 51.53 202 ARG A CA 1
ATOM 1452 C C . ARG A 1 202 ? 31.531 -14.460 -35.059 1.00 51.53 202 ARG A C 1
ATOM 1454 O O . ARG A 1 202 ? 31.597 -15.652 -34.764 1.00 51.53 202 ARG A O 1
ATOM 1461 N N . THR A 1 203 ? 31.334 -14.017 -36.296 1.00 51.34 203 THR A N 1
ATOM 1462 C CA . THR A 1 203 ? 31.639 -14.845 -37.453 1.00 51.34 203 THR A CA 1
ATOM 1463 C C . THR A 1 203 ? 33.017 -15.421 -37.178 1.00 51.34 203 THR A C 1
ATOM 1465 O O . THR A 1 203 ? 33.955 -14.670 -36.890 1.00 51.34 203 THR A O 1
ATOM 1468 N N . ILE A 1 204 ? 33.092 -16.747 -37.117 1.00 53.50 204 ILE A N 1
ATOM 1469 C CA . ILE A 1 204 ? 34.307 -17.483 -36.806 1.00 53.50 204 ILE A CA 1
ATOM 1470 C C . ILE A 1 204 ? 35.283 -17.146 -37.931 1.00 53.50 204 ILE A C 1
ATOM 1472 O O . ILE A 1 204 ? 35.230 -17.725 -39.012 1.00 53.50 204 ILE A O 1
ATOM 1476 N N . SER A 1 205 ? 36.122 -16.137 -37.707 1.00 59.38 205 SER A N 1
ATOM 1477 C CA . SER A 1 205 ? 37.297 -15.912 -38.535 1.00 59.38 205 SER A CA 1
ATOM 1478 C C . SER A 1 205 ? 38.136 -17.185 -38.420 1.00 59.38 205 SER A C 1
ATOM 1480 O O . SER A 1 205 ? 38.324 -17.651 -37.290 1.00 59.38 205 SER A O 1
ATOM 1482 N N . PRO A 1 206 ? 38.596 -17.787 -39.531 1.00 55.03 206 PRO A N 1
ATOM 1483 C CA . PRO A 1 206 ? 39.342 -19.032 -39.470 1.00 55.03 206 PRO A CA 1
ATOM 1484 C C . PRO A 1 206 ? 40.552 -18.854 -38.552 1.00 55.03 206 PRO A C 1
ATOM 1486 O O . PRO A 1 206 ? 41.305 -17.885 -38.664 1.00 55.03 206 PRO A O 1
ATOM 1489 N N . THR A 1 207 ? 40.681 -19.781 -37.606 1.00 56.56 207 THR A N 1
ATOM 1490 C CA . THR A 1 207 ? 41.776 -19.881 -36.643 1.00 56.56 207 THR A CA 1
ATOM 1491 C C . THR A 1 207 ? 43.124 -19.647 -37.337 1.00 56.56 207 THR A C 1
ATOM 1493 O O . THR A 1 207 ? 43.442 -20.377 -38.277 1.00 56.56 207 THR A O 1
ATOM 1496 N N . PRO A 1 208 ? 43.945 -18.670 -36.904 1.00 61.12 208 PRO A N 1
ATOM 1497 C CA . PRO A 1 208 ? 45.318 -18.569 -37.378 1.00 61.12 208 PRO A CA 1
ATOM 1498 C C . PRO A 1 208 ? 46.086 -19.833 -36.979 1.00 61.12 208 PRO A C 1
ATOM 1500 O O . PRO A 1 208 ? 45.926 -20.325 -35.860 1.00 61.12 208 PRO A O 1
ATOM 1503 N N . ALA A 1 209 ? 46.915 -20.350 -37.888 1.00 65.81 209 ALA A N 1
ATOM 1504 C CA . ALA A 1 209 ? 47.738 -21.534 -37.660 1.00 65.81 209 ALA A CA 1
ATOM 1505 C C . ALA A 1 209 ? 48.528 -21.441 -36.334 1.00 65.81 209 ALA A C 1
ATOM 1507 O O . ALA A 1 209 ? 48.965 -20.347 -35.957 1.00 65.81 209 ALA A O 1
ATOM 1508 N N . PRO A 1 210 ? 48.729 -22.566 -35.621 1.00 57.19 210 PRO A N 1
ATOM 1509 C CA . PRO A 1 210 ? 49.445 -22.560 -34.354 1.00 57.19 210 PRO A CA 1
ATOM 1510 C C . PRO A 1 210 ? 50.861 -22.002 -34.537 1.00 57.19 210 PRO A C 1
ATOM 1512 O O . PRO A 1 210 ? 51.617 -22.419 -35.413 1.00 57.19 210 PRO A O 1
ATOM 1515 N N . ARG A 1 211 ? 51.206 -21.034 -33.683 1.00 66.69 211 ARG A N 1
ATOM 1516 C CA . ARG A 1 211 ? 52.550 -20.460 -33.569 1.00 66.69 211 ARG A CA 1
ATOM 1517 C C . ARG A 1 211 ? 53.554 -21.585 -33.240 1.00 66.69 211 ARG A C 1
ATOM 1519 O O . ARG A 1 211 ? 53.268 -22.365 -32.332 1.00 66.69 211 ARG A O 1
ATOM 1526 N N . PRO A 1 212 ? 54.725 -21.655 -33.905 1.00 60.78 212 PRO A N 1
ATOM 1527 C CA . PRO A 1 212 ? 55.763 -22.629 -33.574 1.00 60.78 212 PRO A CA 1
ATOM 1528 C C . PRO A 1 212 ? 56.204 -22.497 -32.113 1.00 60.78 212 PRO A C 1
ATOM 1530 O O . PRO A 1 212 ? 56.457 -21.389 -31.630 1.00 60.78 212 PRO A O 1
ATOM 1533 N N . THR A 1 213 ? 56.290 -23.628 -31.418 1.00 63.81 213 THR A N 1
ATOM 1534 C CA . THR A 1 213 ? 56.730 -23.716 -30.025 1.00 63.81 213 THR A CA 1
ATOM 1535 C C . THR A 1 213 ? 58.189 -23.253 -29.907 1.00 63.81 213 THR A C 1
ATOM 1537 O O . THR A 1 213 ? 59.035 -23.756 -30.650 1.00 63.81 213 THR A O 1
ATOM 1540 N N . PRO A 1 214 ? 58.528 -22.310 -29.009 1.00 63.88 214 PRO A N 1
ATOM 1541 C CA . PRO A 1 214 ? 59.921 -21.952 -28.761 1.00 63.88 214 PRO A CA 1
ATOM 1542 C C . PRO A 1 214 ? 60.669 -23.118 -28.080 1.00 63.88 214 PRO A C 1
ATOM 1544 O O . PRO A 1 214 ? 60.053 -23.865 -27.315 1.00 63.88 214 PRO A O 1
ATOM 1547 N N . PRO A 1 215 ? 61.980 -23.298 -28.339 1.00 61.62 215 PRO A N 1
ATOM 1548 C CA . PRO A 1 215 ? 62.768 -24.356 -27.712 1.00 61.62 215 PRO A CA 1
ATOM 1549 C C . PRO A 1 215 ? 62.841 -24.169 -26.190 1.00 61.62 215 PRO A C 1
ATOM 1551 O O . PRO A 1 215 ? 62.878 -23.046 -25.686 1.00 61.62 215 PRO A O 1
ATOM 1554 N N . GLY A 1 216 ? 62.833 -25.292 -25.467 1.00 52.97 216 GLY A N 1
ATOM 1555 C CA . GLY A 1 216 ? 62.748 -25.333 -24.009 1.00 52.97 216 GLY A CA 1
ATOM 1556 C C . GLY A 1 216 ? 63.860 -24.540 -23.323 1.00 52.97 216 GLY A C 1
ATOM 1557 O O . GLY A 1 216 ? 65.044 -24.760 -23.570 1.00 52.97 216 GLY A O 1
ATOM 1558 N N . HIS A 1 217 ? 63.467 -23.633 -22.430 1.00 60.28 217 HIS A N 1
ATOM 1559 C CA . HIS A 1 217 ? 64.384 -22.974 -21.512 1.00 60.28 217 HIS A CA 1
ATOM 1560 C C . HIS A 1 217 ? 64.939 -24.000 -20.516 1.00 60.28 217 HIS A C 1
ATOM 1562 O O . HIS A 1 217 ? 64.198 -24.590 -19.733 1.00 60.28 217 HIS A O 1
ATOM 1568 N N . ILE A 1 218 ? 66.257 -24.178 -20.536 1.00 60.97 218 ILE A N 1
ATOM 1569 C CA . ILE A 1 218 ? 67.027 -24.840 -19.481 1.00 60.97 218 ILE A CA 1
ATOM 1570 C C . ILE A 1 218 ? 66.886 -24.003 -18.205 1.00 60.97 218 ILE A C 1
ATOM 1572 O O . ILE A 1 218 ? 67.353 -22.865 -18.141 1.00 60.97 218 ILE A O 1
ATOM 1576 N N . THR A 1 219 ? 66.199 -24.543 -17.203 1.00 59.62 219 THR A N 1
ATOM 1577 C CA . THR A 1 219 ? 66.115 -23.957 -15.864 1.00 59.62 219 THR A CA 1
ATOM 1578 C C . THR A 1 219 ? 67.480 -24.054 -15.169 1.00 59.62 219 THR A C 1
ATOM 1580 O O . THR A 1 219 ? 68.085 -25.128 -15.172 1.00 59.62 219 THR A O 1
ATOM 1583 N N . PRO A 1 220 ? 67.997 -22.974 -14.551 1.00 59.66 220 PRO A N 1
ATOM 1584 C CA . PRO A 1 220 ? 69.202 -23.063 -13.732 1.00 59.66 220 PRO A CA 1
ATOM 1585 C C . PRO A 1 220 ? 68.947 -23.917 -12.482 1.00 59.66 220 PRO A C 1
ATOM 1587 O O . PRO A 1 220 ? 67.917 -23.775 -11.821 1.00 59.66 220 PRO A O 1
ATOM 1590 N N . VAL A 1 221 ? 69.901 -24.789 -12.152 1.00 69.44 221 VAL A N 1
ATOM 1591 C CA . VAL A 1 221 ? 69.908 -25.605 -10.928 1.00 69.44 221 VAL A CA 1
ATOM 1592 C C . VAL A 1 221 ? 69.992 -24.686 -9.694 1.00 69.44 221 VAL A C 1
ATOM 1594 O O . VAL A 1 221 ? 70.811 -23.764 -9.695 1.00 69.44 221 VAL A O 1
ATOM 1597 N N . PRO A 1 222 ? 69.179 -24.897 -8.641 1.00 69.00 222 PRO A N 1
ATOM 1598 C CA . PRO A 1 222 ? 69.239 -24.079 -7.430 1.00 69.00 222 PRO A CA 1
ATOM 1599 C C . PRO A 1 222 ? 70.541 -24.323 -6.637 1.00 69.00 222 PRO A C 1
ATOM 1601 O O . PRO A 1 222 ? 71.050 -25.447 -6.632 1.00 69.00 222 PRO A O 1
ATOM 1604 N N . PRO A 1 223 ? 71.089 -23.306 -5.942 1.00 71.88 223 PRO A N 1
ATOM 1605 C CA . PRO A 1 223 ? 72.288 -23.468 -5.123 1.00 71.88 223 PRO A CA 1
ATOM 1606 C C . PRO A 1 223 ? 72.018 -24.334 -3.875 1.00 71.88 223 PRO A C 1
ATOM 1608 O O . PRO A 1 223 ? 70.886 -24.371 -3.383 1.00 71.88 223 PRO A O 1
ATOM 1611 N N . PRO A 1 224 ? 73.042 -25.027 -3.338 1.00 72.88 224 PRO A N 1
ATOM 1612 C CA . PRO A 1 224 ? 72.882 -25.898 -2.178 1.00 72.88 224 PRO A CA 1
ATOM 1613 C C . PRO A 1 224 ? 72.597 -25.104 -0.888 1.00 72.88 224 PRO A C 1
ATOM 1615 O O . PRO A 1 224 ? 73.045 -23.962 -0.753 1.00 72.88 224 PRO A O 1
ATOM 1618 N N . PRO A 1 225 ? 71.880 -25.698 0.084 1.00 71.12 225 PRO A N 1
ATOM 1619 C CA . PRO A 1 225 ? 71.553 -25.036 1.343 1.00 71.12 225 PRO A CA 1
ATOM 1620 C C . PRO A 1 225 ? 72.784 -24.859 2.247 1.00 71.12 225 PRO A C 1
ATOM 1622 O O . PRO A 1 225 ? 73.637 -25.742 2.346 1.00 71.12 225 PRO A O 1
ATOM 1625 N N . SER A 1 226 ? 72.842 -23.720 2.945 1.00 75.81 226 SER A N 1
ATOM 1626 C CA . SER A 1 226 ? 73.895 -23.378 3.911 1.00 75.81 226 SER A CA 1
ATOM 1627 C C . SER A 1 226 ? 73.982 -24.378 5.079 1.00 75.81 226 SER A C 1
ATOM 1629 O O . SER A 1 226 ? 72.948 -24.878 5.535 1.00 75.81 226 SER A O 1
ATOM 1631 N N . PRO A 1 227 ? 75.186 -24.649 5.622 1.00 69.38 227 PRO A N 1
ATOM 1632 C CA . PRO A 1 227 ? 75.359 -25.592 6.722 1.00 69.38 227 PRO A CA 1
ATOM 1633 C C . PRO A 1 227 ? 74.720 -25.086 8.025 1.00 69.38 227 PRO A C 1
ATOM 1635 O O . PRO A 1 227 ? 74.838 -23.921 8.405 1.00 69.38 227 PRO A O 1
ATOM 1638 N N . ARG A 1 228 ? 74.039 -26.005 8.716 1.00 73.75 228 ARG A N 1
ATOM 1639 C CA . ARG A 1 228 ? 73.383 -25.803 10.015 1.00 73.75 228 ARG A CA 1
ATOM 1640 C C . ARG A 1 228 ? 74.426 -25.484 11.106 1.00 73.75 228 ARG A C 1
ATOM 1642 O O . ARG A 1 228 ? 75.423 -26.200 11.185 1.00 73.75 228 ARG A O 1
ATOM 1649 N N . PRO A 1 229 ? 74.195 -24.496 11.993 1.00 65.25 229 PRO A N 1
ATOM 1650 C CA . PRO A 1 229 ? 75.066 -24.255 13.142 1.00 65.25 229 PRO A CA 1
ATOM 1651 C C . PRO A 1 229 ? 75.058 -25.449 14.107 1.00 65.25 229 PRO A C 1
ATOM 1653 O O . PRO A 1 229 ? 73.995 -25.960 14.472 1.00 65.25 229 PRO A O 1
ATOM 1656 N N . THR A 1 230 ? 76.244 -25.889 14.522 1.00 72.88 230 THR A N 1
ATOM 1657 C CA . THR A 1 230 ? 76.455 -26.929 15.539 1.00 72.88 230 THR A CA 1
ATOM 1658 C C . THR A 1 230 ? 75.984 -26.462 16.924 1.00 72.88 230 THR A C 1
ATOM 1660 O O . THR A 1 230 ? 76.234 -25.308 17.276 1.00 72.88 230 THR A O 1
ATOM 1663 N N . PRO A 1 231 ? 75.355 -27.322 17.750 1.00 67.12 231 PRO A N 1
ATOM 1664 C CA . PRO A 1 231 ? 75.029 -26.971 19.128 1.00 67.12 231 PRO A CA 1
ATOM 1665 C C . PRO A 1 231 ? 76.296 -26.928 19.996 1.00 67.12 231 PRO A C 1
ATOM 1667 O O . PRO A 1 231 ? 77.128 -27.832 19.932 1.00 67.12 231 PRO A O 1
ATOM 1670 N N . TYR A 1 232 ? 76.423 -25.889 20.824 1.00 65.00 232 TYR A N 1
ATOM 1671 C CA . TYR A 1 232 ? 77.459 -25.785 21.856 1.00 65.00 232 TYR A CA 1
ATOM 1672 C C . TYR A 1 232 ? 77.310 -26.890 22.923 1.00 65.00 232 TYR A C 1
ATOM 1674 O O . TYR A 1 232 ? 76.178 -27.209 23.302 1.00 65.00 232 TYR A O 1
ATOM 1682 N N . PRO A 1 233 ? 78.416 -27.441 23.460 1.00 66.88 233 PRO A N 1
ATOM 1683 C CA . PRO A 1 233 ? 78.371 -28.362 24.588 1.00 66.88 233 PRO A CA 1
ATOM 1684 C C . PRO A 1 233 ? 78.137 -27.597 25.899 1.00 66.88 233 PRO A C 1
ATOM 1686 O O . PRO A 1 233 ? 78.680 -26.514 26.116 1.00 66.88 233 PRO A O 1
ATOM 1689 N N . ARG A 1 234 ? 77.309 -28.173 26.768 1.00 52.47 234 ARG A N 1
ATOM 1690 C CA . ARG A 1 234 ? 76.931 -27.642 28.082 1.00 52.47 234 ARG A CA 1
ATOM 1691 C C . ARG A 1 234 ? 77.813 -28.287 29.168 1.00 52.47 234 ARG A C 1
ATOM 1693 O O . ARG A 1 234 ? 77.868 -29.516 29.187 1.00 52.47 234 ARG A O 1
ATOM 1700 N N . PRO A 1 235 ? 78.464 -27.520 30.055 1.00 60.66 235 PRO A N 1
ATOM 1701 C CA . PRO A 1 235 ? 78.760 -27.945 31.420 1.00 60.66 235 PRO A CA 1
ATOM 1702 C C . PRO A 1 235 ? 77.611 -27.588 32.377 1.00 60.66 235 PRO A C 1
ATOM 1704 O O . PRO A 1 235 ? 76.969 -26.528 32.182 1.00 60.66 235 PRO A O 1
#

pLDDT: mean 76.13, std 19.7, range [40.03, 98.44]

Sequence (235 aa):
MQATPTPTPTATASPTATPTVTGTPTATPTATATATATATATATPTPTPTPRSSPTPTPTATATPSTTPFNCVEGQAFWRNHAEWPVTQLQLGNVTYSREELQSILQTPALQINGLISVARHEIAAKLNIASGADGSCIQQTLADLDAFIGDLVVPPVGSGFLLPRDVAGFVSTLTQYNTGFLCSPHCGSPAPLTRPTPTPRTISPTPAPRPTPPGHITPVPPPPSPRPTPYPRP